Protein AF-A0A919MBE5-F1 (afdb_monomer_lite)

Sequence (271 aa):
MSAGTDVVVVFDSEHSDAQLQWLHDGDLRLECDPYAVNWRSGSDPDALLGPMRELGFNFSAADEPDDPAWVYDEDAVLRAFALAEQVTGVKFPEELVPVEAPEDEPEDVWDGVSLPDDRMRAAGTSGADLAGTDLPLLRALFQAGDAVCQEIARWAEEWAFDEAEVAGRPHAEEVLAALRSGDDVPDLLIFQVSRHLDPRPMMPTREADGRLDRGSRHSLFLEMLHNRGNTHPLAAACDALAAAAALDAGRVHRLHADLRRTFPQLDTTGH

pLDDT: mean 90.09, std 10.67, range [45.66, 98.31]

Organism: NCBI:txid52696

Secondary structure (DSSP, 8-state):
--TT-EEEEEEEETTEEEEEEEEETTEEEEEE-TT-TTSEESSSTTTTHHHHHHHT----S--STTSTT----TTHHHHHHHHHHHHH-PPPPGGGS-----------TTTT---S-HHHHTTHHHHHHHHHHHHHHHHHHHHH-HHHHHHHHHHHHHHHHHHTT-TTSTTHHHHHHHHHHTPPPPHHHHHHHHTTSPPPPSS--B-TTSPBPHHHHHHHHHHHHHT----SHHHHHHHHHHHHHHHTTT-HHHHHHHHHHH-GGG-GGG-

Foldseek 3Di:
DDAQDKDWDFDDDPVDQTWTWIDHPNFTQWIDRLQALLDIDGPNHCPCVVLCVVLPGDHDPDDDPPPPSRDGDPCSSVSSQVSVCVRHVDDDDPVPPPPPPPPPPPPQLCVVPDDPDVLCCLLPNLSSVCCVVPVLLLVLLVVVDQVVLLVLLLVLLVLLLVLLVLPPQPLSVVVNVCSNVVHQDDPVSLVVSLVRFDAADPDFDADPVRATDNNNSSVLSSVLSVPPDDPRSSNSSSSSLSSSCSRGPPVSVVSVVVSCVVVVSSPPVPD

InterPro domains:
  IPR045592 Protein of unknown function DUF6461 [PF20062] (1-97)

Radius of gyration: 24.51 Å; chains: 1; bounding box: 65×45×59 Å

Structure (mmCIF, N/CA/C/O backbone):
data_AF-A0A919MBE5-F1
#
_entry.id   AF-A0A919MBE5-F1
#
loop_
_atom_site.group_PDB
_atom_site.id
_atom_site.type_symbol
_atom_site.label_atom_id
_atom_site.label_alt_id
_atom_site.label_comp_id
_atom_site.label_asym_id
_atom_site.label_entity_id
_atom_site.label_seq_id
_atom_site.pdbx_PDB_ins_code
_atom_site.Cartn_x
_atom_site.Cartn_y
_atom_site.Cartn_z
_atom_site.occupancy
_atom_site.B_iso_or_equiv
_atom_site.auth_seq_id
_atom_site.auth_comp_id
_atom_site.auth_asym_id
_atom_site.auth_atom_id
_atom_site.pdbx_PDB_model_num
ATOM 1 N N . MET A 1 1 ? -18.297 -4.148 33.551 1.00 61.84 1 MET A N 1
ATOM 2 C CA . MET A 1 1 ? -18.260 -2.746 34.017 1.00 61.84 1 MET A CA 1
ATOM 3 C C . MET A 1 1 ? -19.152 -2.620 35.243 1.00 61.84 1 MET A C 1
ATOM 5 O O . MET A 1 1 ? -20.055 -3.438 35.393 1.00 61.84 1 MET A O 1
ATOM 9 N N . SER A 1 2 ? -18.853 -1.701 36.164 1.00 72.88 2 SER A N 1
ATOM 10 C CA . SER A 1 2 ? -19.782 -1.344 37.250 1.00 72.88 2 SER A CA 1
ATOM 11 C C . SER A 1 2 ? -21.019 -0.657 36.673 1.00 72.88 2 SER A C 1
ATOM 13 O O . SER A 1 2 ? -20.900 -0.027 35.633 1.00 72.88 2 SER A O 1
ATOM 15 N N . ALA A 1 3 ? -22.173 -0.764 37.335 1.00 83.69 3 ALA A N 1
ATOM 16 C CA . ALA A 1 3 ? -23.381 -0.053 36.913 1.00 83.69 3 ALA A CA 1
ATOM 17 C C . ALA A 1 3 ? -23.202 1.478 36.996 1.00 83.69 3 ALA A C 1
ATOM 19 O O . ALA A 1 3 ? -22.570 1.961 37.942 1.00 83.69 3 ALA A O 1
ATOM 20 N N . GLY A 1 4 ? -23.786 2.212 36.049 1.00 89.00 4 GLY A N 1
ATOM 21 C CA . GLY A 1 4 ? -23.647 3.660 35.881 1.00 89.00 4 GLY A CA 1
ATOM 22 C C . GLY A 1 4 ? -22.277 4.122 35.367 1.00 89.00 4 GLY A C 1
ATOM 23 O O . GLY A 1 4 ? -21.844 5.207 35.744 1.00 89.00 4 GLY A O 1
ATOM 24 N N . THR A 1 5 ? -21.565 3.303 34.588 1.00 94.44 5 THR A N 1
ATOM 25 C CA . THR A 1 5 ? -20.251 3.658 34.028 1.00 94.44 5 THR A CA 1
ATOM 26 C C . THR A 1 5 ? -20.365 4.016 32.553 1.00 94.44 5 THR A C 1
ATOM 28 O O . THR A 1 5 ? -20.678 3.153 31.730 1.00 94.44 5 THR A O 1
ATOM 31 N N . ASP A 1 6 ? -20.010 5.253 32.226 1.00 96.69 6 ASP A N 1
ATOM 32 C CA . ASP A 1 6 ? -19.839 5.722 30.855 1.00 96.69 6 ASP A CA 1
ATOM 33 C C . ASP A 1 6 ? -18.378 5.593 30.413 1.00 96.69 6 ASP A C 1
ATOM 35 O O . ASP A 1 6 ? -17.449 5.971 31.131 1.00 96.69 6 ASP A O 1
ATOM 39 N N . VAL A 1 7 ? -18.176 5.042 29.219 1.00 96.50 7 VAL A N 1
ATOM 40 C CA . VAL A 1 7 ? -16.881 4.979 28.536 1.00 96.50 7 VAL A CA 1
ATOM 41 C C . VAL A 1 7 ? -17.061 5.619 27.174 1.00 96.50 7 VAL A C 1
ATOM 43 O O . VAL A 1 7 ? -17.951 5.226 26.424 1.00 96.50 7 VAL A O 1
ATOM 46 N N . VAL A 1 8 ? -16.214 6.593 26.858 1.00 96.88 8 VAL A N 1
ATOM 47 C CA . VAL A 1 8 ? -16.151 7.188 25.525 1.00 96.88 8 VAL A CA 1
ATOM 48 C C . VAL A 1 8 ? -14.785 6.885 24.930 1.00 96.88 8 VAL A C 1
ATOM 50 O O . VAL A 1 8 ? -13.766 7.073 25.595 1.00 96.88 8 VAL A O 1
ATOM 53 N N . VAL A 1 9 ? -14.778 6.385 23.700 1.00 95.62 9 VAL A N 1
ATOM 54 C CA . VAL A 1 9 ? -13.577 6.177 22.893 1.00 95.62 9 VAL A CA 1
ATOM 55 C C . VAL A 1 9 ? -13.587 7.236 21.806 1.00 95.62 9 VAL A C 1
ATOM 57 O O . VAL A 1 9 ? -14.567 7.353 21.074 1.00 95.62 9 VAL A O 1
ATOM 60 N N . VAL A 1 10 ? -12.504 8.003 21.731 1.00 94.00 10 VAL A N 1
ATOM 61 C CA . VAL A 1 10 ? -12.196 8.881 20.603 1.00 94.00 10 VAL A CA 1
ATOM 62 C C . VAL A 1 10 ? -10.890 8.364 20.028 1.00 94.00 10 VAL A C 1
ATOM 64 O O . VAL A 1 10 ? -9.891 8.277 20.747 1.00 94.00 10 VAL A O 1
ATOM 67 N N . PHE A 1 11 ? -10.922 7.954 18.772 1.00 90.88 11 PHE A N 1
ATOM 68 C CA . PHE A 1 11 ? -9.777 7.421 18.057 1.00 90.88 11 PHE A CA 1
ATOM 69 C C . PHE A 1 11 ? -9.711 8.079 16.688 1.00 90.88 11 PHE A C 1
ATOM 71 O O . PHE A 1 11 ? -10.721 8.167 15.998 1.00 90.88 11 PHE A O 1
ATOM 78 N N . ASP A 1 12 ? -8.529 8.549 16.328 1.00 88.12 12 ASP A N 1
ATOM 79 C CA . ASP A 1 12 ? -8.249 9.163 15.041 1.00 88.12 12 ASP A CA 1
ATOM 80 C C . ASP A 1 12 ? -6.840 8.740 14.624 1.00 88.12 12 ASP A C 1
ATOM 82 O O . ASP A 1 12 ? -5.914 8.762 15.445 1.00 88.12 12 ASP A O 1
ATOM 86 N N . SER A 1 13 ? -6.699 8.250 13.397 1.00 81.38 13 SER A N 1
ATOM 87 C CA . SER A 1 13 ? -5.413 7.830 12.851 1.00 81.38 13 SER A CA 1
ATOM 88 C C . SER A 1 13 ? -5.430 7.911 11.333 1.00 81.38 13 SER A C 1
ATOM 90 O O . SER A 1 13 ? -6.439 7.627 10.701 1.00 81.38 13 SER A O 1
ATOM 92 N N . GLU A 1 14 ? -4.280 8.191 10.728 1.00 72.69 14 GLU A N 1
ATOM 93 C CA . GLU A 1 14 ? -4.147 8.254 9.267 1.00 72.69 14 GLU A CA 1
ATOM 94 C C . GLU A 1 14 ? -4.393 6.910 8.561 1.00 72.69 14 GLU A C 1
ATOM 96 O O . GLU A 1 14 ? -4.533 6.846 7.342 1.00 72.69 14 GLU A O 1
ATOM 101 N N . HIS A 1 15 ? -4.408 5.806 9.310 1.00 72.12 15 HIS A N 1
ATOM 102 C CA . HIS A 1 15 ? -4.481 4.449 8.768 1.00 72.12 15 HIS A CA 1
ATOM 103 C C . HIS A 1 15 ? -5.833 3.768 9.001 1.00 72.12 15 HIS A C 1
ATOM 105 O O . HIS A 1 15 ? -5.984 2.577 8.715 1.00 72.12 15 HIS A O 1
ATOM 111 N N . SER A 1 16 ? -6.811 4.488 9.546 1.00 75.62 16 SER A N 1
ATOM 112 C CA . SER A 1 16 ? -8.123 3.945 9.888 1.00 75.62 16 SER A CA 1
ATOM 113 C C . SER A 1 16 ? -9.164 5.047 9.964 1.00 75.62 16 SER A C 1
ATOM 115 O O . SER A 1 16 ? -8.848 6.133 10.434 1.00 75.62 16 SER A O 1
ATOM 117 N N . ASP A 1 17 ? -10.417 4.725 9.661 1.00 84.12 17 ASP A N 1
ATOM 118 C CA . ASP A 1 17 ? -11.522 5.653 9.897 1.00 84.12 17 ASP A CA 1
ATOM 119 C C . ASP A 1 17 ? -11.533 6.129 11.359 1.00 84.12 17 ASP A C 1
ATOM 121 O O . ASP A 1 17 ? -11.325 5.335 12.291 1.00 84.12 17 ASP A O 1
ATOM 125 N N . ALA A 1 18 ? -11.778 7.423 11.559 1.00 90.88 18 ALA A N 1
ATOM 126 C CA . ALA A 1 18 ? -11.923 7.983 12.889 1.00 90.88 18 ALA A CA 1
ATOM 127 C C . ALA A 1 18 ? -13.150 7.365 13.578 1.00 90.88 18 ALA A C 1
ATOM 129 O O . ALA A 1 18 ? -14.176 7.082 12.957 1.00 90.88 18 ALA A O 1
ATOM 130 N N . GLN A 1 19 ? -13.058 7.138 14.886 1.00 95.25 19 GLN A N 1
ATOM 131 C CA . GLN A 1 19 ? -14.116 6.501 15.662 1.00 95.25 19 GLN A CA 1
ATOM 132 C C . GLN A 1 19 ? -14.451 7.294 16.918 1.00 95.25 19 GLN A C 1
ATOM 134 O O . GLN A 1 19 ? -13.597 7.590 17.757 1.00 95.25 19 GLN A O 1
ATOM 139 N N . LEU A 1 20 ? -15.743 7.554 17.080 1.00 97.25 20 LEU A N 1
ATOM 140 C CA . LEU A 1 20 ? -16.370 8.029 18.299 1.00 97.25 20 LEU A CA 1
ATOM 141 C C . LEU A 1 20 ? -17.347 6.956 18.786 1.00 97.25 20 LEU A C 1
ATOM 143 O O . LEU A 1 20 ? -18.387 6.725 18.169 1.00 97.25 20 LEU A O 1
ATOM 147 N N . GLN A 1 21 ? -17.030 6.320 19.912 1.00 98.31 21 GLN A N 1
ATOM 148 C CA . GLN A 1 21 ? -17.889 5.316 20.541 1.00 98.31 21 GLN A CA 1
ATOM 149 C C . GLN A 1 21 ? -18.283 5.749 21.949 1.00 98.31 21 GLN A C 1
ATOM 151 O O . GLN A 1 21 ? -17.448 6.226 22.714 1.00 98.31 21 GLN A O 1
ATOM 156 N N . TRP A 1 22 ? -19.536 5.518 22.326 1.00 98.25 22 TRP A N 1
ATOM 157 C CA . TRP A 1 22 ? -20.027 5.675 23.691 1.00 98.25 22 TRP A CA 1
ATOM 158 C C . TRP A 1 22 ? -20.666 4.378 24.175 1.00 98.25 22 TRP A C 1
ATOM 160 O O . TRP A 1 22 ? -21.613 3.855 23.581 1.00 98.25 22 TRP A O 1
ATOM 170 N N . LEU A 1 23 ? -20.145 3.875 25.291 1.00 98.12 23 LEU A N 1
ATOM 171 C CA . LEU A 1 23 ? -20.646 2.709 25.989 1.00 98.12 23 LEU A CA 1
ATOM 172 C C . LEU A 1 23 ? -21.197 3.119 27.352 1.00 98.12 23 LEU A C 1
ATOM 174 O O . LEU A 1 23 ? -20.527 3.823 28.108 1.00 98.12 23 LEU A O 1
ATOM 178 N N . HIS A 1 24 ? -22.368 2.593 27.699 1.00 97.50 24 HIS A N 1
ATOM 179 C CA . HIS A 1 24 ? -22.960 2.733 29.026 1.00 97.50 24 HIS A CA 1
ATOM 180 C C . HIS A 1 24 ? -23.141 1.346 29.638 1.00 97.50 24 HIS A C 1
ATOM 182 O O . HIS A 1 24 ? -23.853 0.507 29.092 1.00 97.50 24 HIS A O 1
ATOM 188 N N . ASP A 1 25 ? -22.463 1.062 30.749 1.00 95.88 25 ASP A N 1
ATOM 189 C CA . ASP A 1 25 ? -22.482 -0.257 31.402 1.00 95.88 25 ASP A CA 1
ATOM 190 C C . ASP A 1 25 ? -22.072 -1.429 30.487 1.00 95.88 25 ASP A C 1
ATOM 192 O O . ASP A 1 25 ? -22.421 -2.587 30.723 1.00 95.88 25 ASP A O 1
ATOM 196 N N . GLY A 1 26 ? -21.257 -1.134 29.470 1.00 94.31 26 GLY A N 1
ATOM 197 C CA . GLY A 1 26 ? -20.772 -2.095 28.476 1.00 94.31 26 GLY A CA 1
ATOM 198 C C . GLY A 1 26 ? -21.711 -2.305 27.288 1.00 94.31 26 GLY A C 1
ATOM 199 O O . GLY A 1 26 ? -21.382 -3.091 26.405 1.00 94.31 26 GLY A O 1
ATOM 200 N N . ASP A 1 27 ? -22.849 -1.613 27.252 1.00 97.31 27 ASP A N 1
ATOM 201 C CA . ASP A 1 27 ? -23.735 -1.544 26.091 1.00 97.31 27 ASP A CA 1
ATOM 202 C C . ASP A 1 27 ? -23.263 -0.431 25.149 1.00 97.31 27 ASP A C 1
ATOM 204 O O . ASP A 1 27 ? -23.147 0.720 25.574 1.00 97.31 27 ASP A O 1
ATOM 208 N N . LEU A 1 28 ? -22.977 -0.770 23.890 1.00 97.88 28 LEU A N 1
ATOM 209 C CA . LEU A 1 28 ? -22.576 0.195 22.866 1.00 97.88 28 LEU A CA 1
ATOM 210 C C . LEU A 1 28 ? -23.798 1.015 22.439 1.00 97.88 28 LEU A C 1
ATOM 212 O O . LEU A 1 28 ? -24.628 0.560 21.649 1.00 97.88 28 LEU A O 1
ATOM 216 N N . ARG A 1 29 ? -23.908 2.226 22.984 1.00 98.00 29 ARG A N 1
ATOM 217 C CA . ARG A 1 29 ? -25.043 3.128 22.770 1.00 98.00 29 ARG A CA 1
ATOM 218 C C . ARG A 1 29 ? -24.935 3.861 21.449 1.00 98.00 29 ARG A C 1
ATOM 220 O O . ARG A 1 29 ? -25.923 3.932 20.723 1.00 98.00 29 ARG A O 1
ATOM 227 N N . LEU A 1 30 ? -23.738 4.355 21.148 1.00 98.25 30 LEU A N 1
ATOM 228 C CA . LEU A 1 30 ? -23.433 5.114 19.945 1.00 98.25 30 LEU A CA 1
ATOM 229 C C . LEU A 1 30 ? -22.052 4.729 19.414 1.00 98.25 30 LEU A C 1
ATOM 231 O O . LEU A 1 30 ? -21.103 4.614 20.184 1.00 98.25 30 LEU A O 1
ATOM 235 N N . GLU A 1 31 ? -21.957 4.588 18.101 1.00 97.94 31 GLU A N 1
ATOM 236 C CA . GLU A 1 31 ? -20.725 4.520 17.322 1.00 97.94 31 GLU A CA 1
ATOM 237 C C . GLU A 1 31 ? -20.925 5.302 16.022 1.00 97.94 31 GLU A C 1
ATOM 239 O O . GLU A 1 31 ? -21.933 5.102 15.332 1.00 97.94 31 GLU A O 1
ATOM 244 N N . CYS A 1 32 ? -19.987 6.186 15.695 1.00 96.75 32 CYS A N 1
ATOM 245 C CA . CYS A 1 32 ? -19.928 6.900 14.422 1.00 96.75 32 CYS A CA 1
ATOM 246 C C . CYS A 1 32 ? -18.510 7.398 14.129 1.00 96.75 32 CYS A C 1
ATOM 248 O O . CYS A 1 32 ? -17.670 7.460 15.026 1.00 96.75 32 CYS A O 1
ATOM 250 N N . ASP A 1 33 ? -18.284 7.826 12.892 1.00 94.69 33 ASP A N 1
ATOM 251 C CA . ASP A 1 33 ? -17.149 8.674 12.540 1.00 94.69 33 ASP A CA 1
ATOM 252 C C . ASP A 1 33 ? -17.466 10.129 12.963 1.00 94.69 33 ASP A C 1
ATOM 254 O O . ASP A 1 33 ? -18.553 10.627 12.638 1.00 94.69 33 ASP A O 1
ATOM 258 N N . PRO A 1 34 ? -16.593 10.825 13.721 1.00 95.00 34 PRO A N 1
ATOM 259 C CA . PRO A 1 34 ? -16.809 12.225 14.087 1.00 95.00 34 PRO A CA 1
ATOM 260 C C . PRO A 1 34 ? -16.945 13.174 12.881 1.00 95.00 34 PRO A C 1
ATOM 262 O O . PRO A 1 34 ? -17.646 14.180 13.005 1.00 95.00 34 PRO A O 1
ATOM 265 N N . TYR A 1 35 ? -16.355 12.855 11.727 1.00 92.06 35 TYR A N 1
ATOM 266 C CA . TYR A 1 35 ? -16.495 13.604 10.473 1.00 92.06 35 TYR A CA 1
ATOM 267 C C . TYR A 1 35 ? -17.812 13.297 9.739 1.00 92.06 35 TYR A C 1
ATOM 269 O O . TYR A 1 35 ? -18.219 14.058 8.861 1.00 92.06 35 TYR A O 1
ATOM 277 N N . ALA A 1 36 ? -18.512 12.220 10.117 1.00 92.12 36 ALA A N 1
ATOM 278 C CA . ALA A 1 36 ? -19.735 11.755 9.463 1.00 92.12 36 ALA A CA 1
ATOM 279 C C . ALA A 1 36 ? -20.804 11.277 10.470 1.00 92.12 36 ALA A C 1
ATOM 281 O O . ALA A 1 36 ? -21.362 10.182 10.361 1.00 92.12 36 ALA A O 1
ATOM 282 N N . VAL A 1 37 ? -21.160 12.115 11.454 1.00 94.56 37 VAL A N 1
ATOM 283 C CA . VAL A 1 37 ? -22.118 11.756 12.532 1.00 94.56 37 VAL A CA 1
ATOM 284 C C . VAL A 1 37 ? -23.556 11.480 12.055 1.00 94.56 37 VAL A C 1
ATOM 286 O O . VAL A 1 37 ? -24.421 11.010 12.811 1.00 94.56 37 VAL A O 1
ATOM 289 N N . ASN A 1 38 ? -23.861 11.774 10.791 1.00 92.06 38 ASN A N 1
ATOM 290 C CA . ASN A 1 38 ? -25.099 11.347 10.148 1.00 92.06 38 ASN A CA 1
ATOM 291 C C . ASN A 1 38 ? -25.167 9.813 9.998 1.00 92.06 38 ASN A C 1
ATOM 293 O O . ASN A 1 38 ? -26.274 9.268 10.063 1.00 92.06 38 ASN A O 1
ATOM 297 N N . TRP A 1 39 ? -24.019 9.134 9.897 1.00 91.81 39 TRP A N 1
ATOM 298 C CA . TRP A 1 39 ? -23.868 7.679 9.882 1.00 91.81 39 TRP A CA 1
ATOM 299 C C . TRP A 1 39 ? -23.489 7.172 11.274 1.00 91.81 39 TRP A C 1
ATOM 301 O O . TRP A 1 39 ? -22.327 7.124 11.665 1.00 91.81 39 TRP A O 1
ATOM 311 N N . ARG A 1 40 ? -24.504 6.792 12.048 1.00 95.94 40 ARG A N 1
ATOM 312 C CA . ARG A 1 40 ? -24.340 6.341 13.434 1.00 95.94 40 ARG A CA 1
ATOM 313 C C . ARG A 1 40 ? -25.116 5.065 13.706 1.00 95.94 40 ARG A C 1
ATOM 315 O O . ARG A 1 40 ? -26.191 4.844 13.145 1.00 95.94 40 ARG A O 1
ATOM 322 N N . SER A 1 41 ? -24.574 4.238 14.585 1.00 97.44 41 SER A N 1
ATOM 323 C CA . SER A 1 41 ? -25.153 2.958 14.990 1.00 97.44 41 SER A CA 1
ATOM 324 C C . SER A 1 41 ? -25.022 2.745 16.502 1.00 97.44 41 SER A C 1
ATOM 326 O O . SER A 1 41 ? -24.438 3.574 17.194 1.00 97.44 41 SER A O 1
ATOM 328 N N . GLY A 1 42 ? -25.630 1.682 17.030 1.00 97.69 42 GLY A N 1
ATOM 329 C CA . GLY A 1 42 ? -25.648 1.370 18.462 1.00 97.69 42 GLY A CA 1
ATOM 330 C C . GLY A 1 42 ? -27.051 1.048 18.975 1.00 97.69 42 GLY A C 1
ATOM 331 O O . GLY A 1 42 ? -28.020 1.023 18.211 1.00 97.69 42 GLY A O 1
ATOM 332 N N . SER A 1 43 ? -27.164 0.762 20.270 1.00 98.19 43 SER A N 1
ATOM 333 C CA . SER A 1 43 ? -28.448 0.458 20.916 1.00 98.19 43 SER A CA 1
ATOM 334 C C . SER A 1 43 ? -29.326 1.699 21.130 1.00 98.19 43 SER A C 1
ATOM 336 O O . SER A 1 43 ? -30.545 1.565 21.254 1.00 98.19 43 SER A O 1
ATOM 338 N N . ASP A 1 44 ? -28.725 2.894 21.148 1.00 97.94 44 ASP A N 1
ATOM 339 C CA . ASP A 1 44 ? -29.402 4.183 21.319 1.00 97.94 44 ASP A CA 1
ATOM 340 C C . ASP A 1 44 ? -28.629 5.315 20.604 1.00 97.94 44 ASP A C 1
ATOM 342 O O . ASP A 1 44 ? -28.119 6.245 21.239 1.00 97.94 44 ASP A O 1
ATOM 346 N N . PRO A 1 45 ? -28.496 5.239 19.266 1.00 97.38 45 PRO A N 1
ATOM 347 C CA . PRO A 1 45 ? -27.586 6.098 18.510 1.00 97.38 45 PRO A CA 1
ATOM 348 C C . PRO A 1 45 ? -28.025 7.567 18.483 1.00 97.38 45 PRO A C 1
ATOM 350 O O . PRO A 1 45 ? -27.254 8.439 18.104 1.00 97.38 45 PRO A O 1
ATOM 353 N N . ASP A 1 46 ? -29.261 7.876 18.875 1.00 98.19 46 ASP A N 1
ATOM 354 C CA . ASP A 1 46 ? -29.797 9.236 18.822 1.00 98.19 46 ASP A CA 1
ATOM 355 C C . ASP A 1 46 ? -29.704 9.983 20.163 1.00 98.19 46 ASP A C 1
ATOM 357 O O . ASP A 1 46 ? -29.973 11.188 20.221 1.00 98.19 46 ASP A O 1
ATOM 361 N N . ALA A 1 47 ? -29.292 9.304 21.238 1.00 97.38 47 ALA A N 1
ATOM 362 C CA . ALA A 1 47 ? -29.277 9.856 22.591 1.00 97.38 47 ALA A CA 1
ATOM 363 C C . ALA A 1 47 ? -28.351 11.075 22.767 1.00 97.38 47 ALA A C 1
ATOM 365 O O . ALA A 1 47 ? -28.630 11.931 23.609 1.00 97.38 47 ALA A O 1
ATOM 366 N N . LEU A 1 48 ? -27.295 11.205 21.954 1.00 97.50 48 LEU A N 1
ATOM 367 C CA . LEU A 1 48 ? -26.345 12.327 22.010 1.00 97.50 48 LEU A CA 1
ATOM 368 C C . LEU A 1 48 ? -26.553 13.387 20.914 1.00 97.50 48 LEU A C 1
ATOM 370 O O . LEU A 1 48 ? -25.763 14.323 20.813 1.00 97.50 48 LEU A O 1
ATOM 374 N N . LEU A 1 49 ? -27.638 13.319 20.131 1.00 97.12 49 LEU A N 1
ATOM 375 C CA . LEU A 1 49 ? -27.880 14.278 19.042 1.00 97.12 49 LEU A CA 1
ATOM 376 C C . LEU A 1 49 ? -28.029 15.731 19.504 1.00 97.12 49 LEU A C 1
ATOM 378 O O . LEU A 1 49 ? -27.685 16.645 18.759 1.00 97.12 49 LEU A O 1
ATOM 382 N N . GLY A 1 50 ? -28.598 15.958 20.690 1.00 97.62 50 GLY A N 1
ATOM 383 C CA . GLY A 1 50 ? -28.690 17.299 21.276 1.00 97.62 50 GLY A CA 1
ATOM 384 C C . GLY A 1 50 ? -27.296 17.884 21.527 1.00 97.62 50 GLY A C 1
ATOM 385 O O . GLY A 1 50 ? -26.930 18.843 20.848 1.00 97.62 50 GLY A O 1
ATOM 386 N N . PRO A 1 51 ? -26.497 17.255 22.408 1.00 97.81 51 PRO A N 1
ATOM 387 C CA . PRO A 1 51 ? -25.108 17.638 22.661 1.00 97.81 51 PRO A CA 1
ATOM 388 C C . PRO A 1 51 ? -24.246 17.789 21.398 1.00 97.81 51 PRO A C 1
ATOM 390 O O . PRO A 1 51 ? -23.550 18.788 21.245 1.00 97.81 51 PRO A O 1
ATOM 393 N N . MET A 1 52 ? -24.329 16.852 20.447 1.00 97.62 52 MET A N 1
ATOM 394 C CA . MET A 1 52 ? -23.569 16.932 19.192 1.00 97.62 52 MET A CA 1
ATOM 395 C C . MET A 1 52 ? -23.941 18.171 18.360 1.00 97.62 52 MET A C 1
ATOM 397 O O . MET A 1 52 ? -23.069 18.847 17.819 1.00 97.62 52 MET A O 1
ATOM 401 N N . ARG A 1 53 ? -25.230 18.525 18.281 1.00 97.19 53 ARG A N 1
ATOM 402 C CA . ARG A 1 53 ? -25.654 19.758 17.595 1.00 97.19 53 ARG A CA 1
ATOM 403 C C . ARG A 1 53 ? -25.191 21.013 18.320 1.00 97.19 53 ARG A C 1
ATOM 405 O O . ARG A 1 53 ? -24.827 21.981 17.665 1.00 97.19 53 ARG A O 1
ATOM 412 N N . GLU A 1 54 ? -25.211 21.002 19.648 1.00 97.69 54 GLU A N 1
ATOM 413 C CA . GLU A 1 54 ? -24.731 22.125 20.462 1.00 97.69 54 GLU A CA 1
ATOM 414 C C . GLU A 1 54 ? -23.225 22.350 20.295 1.00 97.69 54 GLU A C 1
ATOM 416 O O . GLU A 1 54 ? -22.782 23.495 20.242 1.00 97.69 54 GLU A O 1
ATOM 421 N N . LEU A 1 55 ? -22.457 21.268 20.152 1.00 96.62 55 LEU A N 1
ATOM 422 C CA . LEU A 1 55 ? -21.022 21.306 19.867 1.00 96.62 55 LEU A CA 1
ATOM 423 C C . LEU A 1 55 ? -20.703 21.628 18.401 1.00 96.62 55 LEU A C 1
ATOM 425 O O . LEU A 1 55 ? -19.551 21.900 18.087 1.00 96.62 55 LEU A O 1
ATOM 429 N N . GLY A 1 56 ? -21.709 21.638 17.522 1.00 96.25 56 GLY A N 1
ATOM 430 C CA . GLY A 1 56 ? -21.568 22.056 16.131 1.00 96.25 56 GLY A CA 1
ATOM 431 C C . GLY A 1 56 ? -21.123 20.961 15.166 1.00 96.25 56 GLY A C 1
ATOM 432 O O . GLY A 1 56 ? -20.657 21.299 14.089 1.00 96.25 56 GLY A O 1
ATOM 433 N N . PHE A 1 57 ? -21.258 19.675 15.504 1.00 95.56 57 PHE A N 1
ATOM 434 C CA . PHE A 1 57 ? -20.951 18.587 14.564 1.00 95.56 57 PHE A CA 1
ATOM 435 C C . PHE A 1 57 ? -21.689 18.746 13.225 1.00 95.56 57 PHE A C 1
ATOM 437 O O . PHE A 1 57 ? -22.866 19.130 13.197 1.00 95.56 57 PHE A O 1
ATOM 444 N N . ASN A 1 58 ? -21.015 18.408 12.123 1.00 92.50 58 ASN A N 1
ATOM 445 C CA . ASN A 1 58 ? -21.612 18.436 10.795 1.00 92.50 58 ASN A CA 1
ATOM 446 C C . ASN A 1 58 ? -22.537 17.223 10.560 1.00 92.50 58 ASN A C 1
ATOM 448 O O . ASN A 1 58 ? -22.118 16.075 10.631 1.00 92.50 58 ASN A O 1
ATOM 452 N N . PHE A 1 59 ? -23.811 17.477 10.246 1.00 91.94 59 PHE A N 1
ATOM 453 C CA . PHE A 1 59 ? -24.817 16.445 9.944 1.00 91.94 59 PHE A CA 1
ATOM 454 C C . PHE A 1 59 ? -25.166 16.367 8.446 1.00 91.94 59 PHE A C 1
ATOM 456 O O . PHE A 1 59 ? -26.225 15.830 8.096 1.00 91.94 59 PHE A O 1
ATOM 463 N N . SER A 1 60 ? -24.350 16.948 7.559 1.00 87.00 60 SER A N 1
ATOM 464 C CA . SER A 1 60 ? -24.555 16.827 6.113 1.00 87.00 60 SER A CA 1
ATOM 465 C C . SER A 1 60 ? -24.554 15.361 5.688 1.00 87.00 60 SER A C 1
ATOM 467 O O . SER A 1 60 ? -23.798 14.556 6.212 1.00 87.00 60 SER A O 1
ATOM 469 N N . ALA A 1 61 ? -25.412 15.013 4.727 1.00 76.62 61 ALA A N 1
ATOM 470 C CA . ALA A 1 61 ? -25.459 13.657 4.181 1.00 76.62 61 ALA A CA 1
ATOM 471 C C . ALA A 1 61 ? -24.339 13.369 3.169 1.00 76.62 61 ALA A C 1
ATOM 473 O O . ALA A 1 61 ? -24.182 12.220 2.780 1.00 76.62 61 ALA A O 1
ATOM 474 N N . ALA A 1 62 ? -23.621 14.408 2.736 1.00 78.75 62 ALA A N 1
ATOM 475 C CA . ALA A 1 62 ? -22.500 14.305 1.818 1.00 78.75 62 ALA A CA 1
ATOM 476 C C . ALA A 1 62 ? -21.294 13.707 2.549 1.00 78.75 62 ALA A C 1
ATOM 478 O O . ALA A 1 62 ? -20.836 14.270 3.543 1.00 78.75 62 ALA A O 1
ATOM 479 N N . ASP A 1 63 ? -20.822 12.570 2.058 1.00 69.00 63 ASP A N 1
ATOM 480 C CA . ASP A 1 63 ? -19.741 11.745 2.601 1.00 69.00 63 ASP A CA 1
ATOM 481 C C . ASP A 1 63 ? -18.504 11.710 1.689 1.00 69.00 63 ASP A C 1
ATOM 483 O O . ASP A 1 63 ? -17.414 11.383 2.151 1.00 69.00 63 ASP A O 1
ATOM 487 N N . GLU A 1 64 ? -18.639 12.122 0.427 1.00 74.56 64 GLU A N 1
ATOM 488 C CA . GLU A 1 64 ? -17.547 12.138 -0.548 1.00 74.56 64 GLU A CA 1
ATOM 489 C C . GLU A 1 64 ? -17.033 13.564 -0.826 1.00 74.56 64 GLU A C 1
ATOM 491 O O . GLU A 1 64 ? -17.847 14.458 -1.073 1.00 74.56 64 GLU A O 1
ATOM 496 N N . PRO A 1 65 ? -15.702 13.783 -0.897 1.00 73.69 65 PRO A N 1
ATOM 497 C CA . PRO A 1 65 ? -15.103 15.075 -1.259 1.00 73.69 65 PRO A CA 1
ATOM 498 C C . PRO A 1 65 ? -15.574 15.662 -2.598 1.00 73.69 65 PRO A C 1
ATOM 500 O O . PRO A 1 65 ? -15.471 16.869 -2.818 1.00 73.69 65 PRO A O 1
ATOM 503 N N . ASP A 1 66 ? -16.094 14.815 -3.489 1.00 75.88 66 ASP A N 1
ATOM 504 C CA . ASP A 1 66 ? -16.592 15.203 -4.809 1.00 75.88 66 ASP A CA 1
ATOM 505 C C . ASP A 1 66 ? -18.044 15.730 -4.781 1.00 75.88 66 ASP A C 1
ATOM 507 O O . ASP A 1 66 ? -18.509 16.317 -5.767 1.00 75.88 66 ASP A O 1
ATOM 511 N N . ASP A 1 67 ? -18.774 15.564 -3.669 1.00 79.44 67 ASP A N 1
ATOM 512 C CA . ASP A 1 67 ? -20.092 16.174 -3.491 1.00 79.44 67 ASP A CA 1
ATOM 513 C C . ASP A 1 67 ? -19.923 17.671 -3.155 1.00 79.44 67 ASP A C 1
ATOM 515 O O . ASP A 1 67 ? -19.291 18.023 -2.160 1.00 79.44 67 ASP A O 1
ATOM 519 N N . PRO A 1 68 ? -20.516 18.604 -3.924 1.00 81.44 68 PRO A N 1
ATOM 520 C CA . PRO A 1 68 ? -20.421 20.039 -3.645 1.00 81.44 68 PRO A CA 1
ATOM 521 C C . PRO A 1 68 ? -21.038 20.475 -2.302 1.00 81.44 68 PRO A C 1
ATOM 523 O O . PRO A 1 68 ? -20.861 21.629 -1.905 1.00 81.44 68 PRO A O 1
ATOM 526 N N . ALA A 1 69 ? -21.806 19.611 -1.635 1.00 79.62 69 ALA A N 1
ATOM 527 C CA . ALA A 1 69 ? -22.316 19.819 -0.284 1.00 79.62 69 ALA A CA 1
ATOM 528 C C . ALA A 1 69 ? -21.394 19.254 0.814 1.00 79.62 69 ALA A C 1
ATOM 530 O O . ALA A 1 69 ? -21.679 19.479 1.993 1.00 79.62 69 ALA A O 1
ATOM 531 N N . TRP A 1 70 ? -20.323 18.540 0.450 1.00 82.62 70 TRP A N 1
ATOM 532 C CA . TRP A 1 70 ? -19.321 18.044 1.385 1.00 82.62 70 TRP A CA 1
ATOM 533 C C . TRP A 1 70 ? -18.468 19.195 1.917 1.00 82.62 70 TRP A C 1
ATOM 535 O O . TRP A 1 70 ? -18.027 20.079 1.179 1.00 82.62 70 TRP A O 1
ATOM 545 N N . VAL A 1 71 ? -18.258 19.196 3.229 1.00 82.12 71 VAL A N 1
ATOM 546 C CA . VAL A 1 71 ? -17.428 20.176 3.927 1.00 82.12 71 VAL A CA 1
ATOM 547 C C . VAL A 1 71 ? -16.575 19.407 4.918 1.00 82.12 71 VAL A C 1
ATOM 549 O O . VAL A 1 71 ? -17.117 18.813 5.852 1.00 82.12 71 VAL A O 1
ATOM 552 N N . TYR A 1 72 ? -15.258 19.438 4.713 1.00 84.00 72 TYR A N 1
ATOM 553 C CA . TYR A 1 72 ? -14.311 18.904 5.682 1.00 84.00 72 TYR A CA 1
ATOM 554 C C . TYR A 1 72 ? -14.419 19.680 6.993 1.00 84.00 72 TYR A C 1
ATOM 556 O O . TYR A 1 72 ? -14.340 20.911 7.003 1.00 84.00 72 TYR A O 1
ATOM 564 N N . ASP A 1 73 ? -14.616 18.960 8.090 1.00 88.12 73 ASP A N 1
ATOM 565 C CA . ASP A 1 73 ? -14.777 19.534 9.419 1.00 88.12 73 ASP A CA 1
ATOM 566 C C . ASP A 1 73 ? -13.488 19.342 10.220 1.00 88.12 73 ASP A C 1
ATOM 568 O O . ASP A 1 73 ? -13.342 18.370 10.954 1.00 88.12 73 ASP A O 1
ATOM 572 N N . GLU A 1 74 ? -12.545 20.273 10.060 1.00 86.75 74 GLU A N 1
ATOM 573 C CA . GLU A 1 74 ? -11.219 20.239 10.703 1.00 86.75 74 GLU A CA 1
ATOM 574 C C . GLU A 1 74 ? -11.280 20.112 12.240 1.00 86.75 74 GLU A C 1
ATOM 576 O O . GLU A 1 74 ? -10.383 19.547 12.859 1.00 86.75 74 GLU A O 1
ATOM 581 N N . ASP A 1 75 ? -12.382 20.546 12.858 1.00 91.00 75 ASP A N 1
ATOM 582 C CA . ASP A 1 75 ? -12.588 20.509 14.308 1.00 91.00 75 ASP A CA 1
ATOM 583 C C . ASP A 1 75 ? -13.358 19.265 14.802 1.00 91.00 75 ASP A C 1
ATOM 585 O O . ASP A 1 75 ? -13.691 19.182 15.993 1.00 91.00 75 ASP A O 1
ATOM 589 N N . ALA A 1 76 ? -13.715 18.312 13.934 1.00 92.81 76 ALA A N 1
ATOM 590 C CA . ALA A 1 76 ? -14.606 17.203 14.296 1.00 92.81 76 ALA A CA 1
ATOM 591 C C . ALA A 1 76 ? -14.087 16.387 15.496 1.00 92.81 76 ALA A C 1
ATOM 593 O O . ALA A 1 76 ? -14.836 16.092 16.435 1.00 92.81 76 ALA A O 1
ATOM 594 N N . VAL A 1 77 ? -12.784 16.095 15.523 1.00 91.88 77 VAL A N 1
ATOM 595 C CA . VAL A 1 77 ? -12.125 15.362 16.618 1.00 91.88 77 VAL A CA 1
ATOM 596 C C . VAL A 1 77 ? -12.106 16.180 17.911 1.00 91.88 77 VAL A C 1
ATOM 598 O O . VAL A 1 77 ? -12.364 15.646 18.993 1.00 91.88 77 VAL A O 1
ATOM 601 N N . LEU A 1 78 ? -11.905 17.498 17.828 1.00 91.38 78 LEU A N 1
ATOM 602 C CA . LEU A 1 78 ? -11.986 18.382 18.995 1.00 91.38 78 LEU A CA 1
ATOM 603 C C . LEU A 1 78 ? -13.390 18.392 19.601 1.00 91.38 78 LEU A C 1
ATOM 605 O O . LEU A 1 78 ? -13.550 18.309 20.824 1.00 91.38 78 LEU A O 1
ATOM 609 N N . ARG A 1 79 ? -14.425 18.423 18.757 1.00 94.81 79 ARG A N 1
ATOM 610 C CA . ARG A 1 79 ? -15.819 18.313 19.204 1.00 94.81 79 ARG A CA 1
ATOM 611 C C . ARG A 1 79 ? -16.109 16.930 19.794 1.00 94.81 79 ARG A C 1
ATOM 613 O O . ARG A 1 79 ? -16.879 16.847 20.752 1.00 94.81 79 ARG A O 1
ATOM 620 N N . ALA A 1 80 ? -15.462 15.868 19.309 1.00 95.44 80 ALA A N 1
ATOM 621 C CA . ALA A 1 80 ? -15.551 14.525 19.891 1.00 95.44 80 ALA A CA 1
ATOM 622 C C . ALA A 1 80 ? -14.964 14.462 21.305 1.00 95.44 80 ALA A C 1
ATOM 624 O O . ALA A 1 80 ? -15.622 13.938 22.208 1.00 95.44 80 ALA A O 1
ATOM 625 N N . PHE A 1 81 ? -13.804 15.077 21.547 1.00 94.31 81 PHE A N 1
ATOM 626 C CA . PHE A 1 81 ? -13.265 15.211 22.904 1.00 94.31 81 PHE A CA 1
ATOM 627 C C . PHE A 1 81 ? -14.168 16.059 23.805 1.00 94.31 81 PHE A C 1
ATOM 629 O O . PHE A 1 81 ? -14.447 15.661 24.936 1.00 94.31 81 PHE A O 1
ATOM 636 N N . ALA A 1 82 ? -14.698 17.179 23.306 1.00 94.75 82 ALA A N 1
ATOM 637 C CA . ALA A 1 82 ? -15.639 18.002 24.065 1.00 94.75 82 ALA A CA 1
ATOM 638 C C . ALA A 1 82 ? -16.921 17.230 24.431 1.00 94.75 82 ALA A C 1
ATOM 640 O O . ALA A 1 82 ? -17.421 17.346 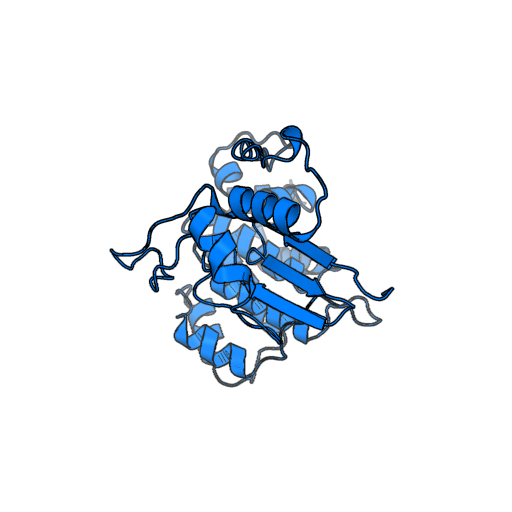25.553 1.00 94.75 82 ALA A O 1
ATOM 641 N N . LEU A 1 83 ? -17.434 16.399 23.520 1.00 96.81 83 LEU A N 1
ATOM 642 C CA . LEU A 1 83 ? -18.564 15.514 23.794 1.00 96.81 83 LEU A CA 1
ATOM 643 C C . LEU A 1 83 ? -18.197 14.456 24.839 1.00 96.81 83 LEU A C 1
ATOM 645 O O . LEU A 1 83 ? -18.975 14.216 25.764 1.00 96.81 83 LEU A O 1
ATOM 649 N N . ALA A 1 84 ? -17.007 13.863 24.734 1.00 96.38 84 ALA A N 1
ATOM 650 C CA . ALA A 1 84 ? -16.501 12.908 25.710 1.00 96.38 84 ALA A CA 1
ATOM 651 C C . ALA A 1 84 ? -16.427 13.525 27.117 1.00 96.38 84 ALA A C 1
ATOM 653 O O . ALA A 1 84 ? -16.823 12.871 28.086 1.00 96.38 84 ALA A O 1
ATOM 654 N N . GLU A 1 85 ? -16.017 14.794 27.247 1.00 95.75 85 GLU A N 1
ATOM 655 C CA . GLU A 1 85 ? -16.064 15.506 28.530 1.00 95.75 85 GLU A CA 1
ATOM 656 C C . GLU A 1 85 ? -17.488 15.658 29.065 1.00 95.75 85 GLU A C 1
ATOM 658 O O . GLU A 1 85 ? -17.722 15.469 30.260 1.00 95.75 85 GLU A O 1
ATOM 663 N N . GLN A 1 86 ? -18.443 16.023 28.202 1.00 96.25 86 GLN A N 1
ATOM 664 C CA . GLN A 1 86 ? -19.838 16.207 28.609 1.00 96.25 86 GLN A CA 1
ATOM 665 C C . GLN A 1 86 ? -20.471 14.896 29.081 1.00 96.25 86 GLN A C 1
ATOM 667 O O . GLN A 1 86 ? -21.206 14.896 30.068 1.00 96.25 86 GLN A O 1
ATOM 672 N N . VAL A 1 87 ? -20.170 13.790 28.399 1.00 96.69 87 VAL A N 1
ATOM 673 C CA . VAL A 1 87 ? -20.719 12.464 28.706 1.00 96.69 87 VAL A CA 1
ATOM 674 C C . VAL A 1 87 ? -20.079 11.871 29.961 1.00 96.69 87 VAL A C 1
ATOM 676 O O . VAL A 1 87 ? -20.783 11.355 30.824 1.00 96.69 87 VAL A O 1
ATOM 679 N N . THR A 1 88 ? -18.753 11.949 30.089 1.00 95.62 88 THR A N 1
ATOM 680 C CA . THR A 1 88 ? -18.020 11.268 31.174 1.00 95.62 88 THR A CA 1
ATOM 681 C C . THR A 1 88 ? -17.782 12.143 32.406 1.00 95.62 88 THR A C 1
ATOM 683 O O . THR A 1 88 ? -17.468 11.630 33.481 1.00 95.62 88 THR A O 1
ATOM 686 N N . GLY A 1 89 ? -17.879 13.468 32.271 1.00 95.81 89 GLY A N 1
ATOM 687 C CA . GLY A 1 89 ? -17.478 14.432 33.298 1.00 95.81 89 GLY A CA 1
ATOM 688 C C . GLY A 1 89 ? -15.960 14.550 33.498 1.00 95.81 89 GLY A C 1
ATOM 689 O O . GLY A 1 89 ? -15.522 15.307 34.369 1.00 95.81 89 GLY A O 1
ATOM 690 N N . VAL A 1 90 ? -15.151 13.822 32.723 1.00 94.38 90 VAL A N 1
ATOM 691 C CA . VAL A 1 90 ? -13.686 13.892 32.757 1.00 94.38 90 VAL A CA 1
ATOM 692 C C . VAL A 1 90 ? -13.226 15.071 31.910 1.00 94.38 90 VAL A C 1
ATOM 694 O O . VAL A 1 90 ? -13.702 15.254 30.799 1.00 94.38 90 VAL A O 1
ATOM 697 N N . LYS A 1 91 ? -12.304 15.881 32.433 1.00 92.50 91 LYS A N 1
ATOM 698 C CA . LYS A 1 91 ? -11.683 16.977 31.683 1.00 92.50 91 LYS A CA 1
ATOM 699 C C . LYS A 1 91 ? -10.432 16.494 30.963 1.00 92.50 91 LYS A C 1
ATOM 701 O O . LYS A 1 91 ? -9.563 15.900 31.606 1.00 92.50 91 LYS A O 1
ATOM 706 N N . PHE A 1 92 ? -10.331 16.782 29.673 1.00 84.44 92 PHE A N 1
ATOM 707 C CA . PHE A 1 92 ? -9.128 16.575 28.882 1.00 84.44 92 PHE A CA 1
ATOM 708 C C . PHE A 1 92 ? -8.303 17.870 28.893 1.00 84.44 92 PHE A C 1
ATOM 710 O O . PHE A 1 92 ? -8.856 18.961 28.749 1.00 84.44 92 PHE A O 1
ATOM 717 N N . PRO A 1 93 ? -6.985 17.802 29.130 1.00 78.62 93 PRO A N 1
ATOM 718 C CA . PRO A 1 93 ? -6.133 18.977 28.996 1.00 78.62 93 PRO A CA 1
ATOM 719 C C . PRO A 1 93 ? -6.145 19.500 27.553 1.00 78.62 93 PRO A C 1
ATOM 721 O O . PRO A 1 93 ? -6.132 18.712 26.612 1.00 78.62 93 PRO A O 1
ATOM 724 N N . GLU A 1 94 ? -6.093 20.827 27.387 1.00 70.69 94 GLU A N 1
ATOM 725 C CA . GLU A 1 94 ? -5.961 21.495 26.074 1.00 70.69 94 GLU A CA 1
ATOM 726 C C . GLU A 1 94 ? -4.717 21.024 25.295 1.00 70.69 94 GLU A C 1
ATOM 728 O O . GLU A 1 94 ? -4.654 21.145 24.082 1.00 70.69 94 GLU A O 1
ATOM 733 N N . GLU A 1 95 ? -3.738 20.431 25.979 1.00 67.31 95 GLU A N 1
ATOM 734 C CA . GLU A 1 95 ? -2.529 19.839 25.394 1.00 67.31 95 GLU A CA 1
ATOM 735 C C . GLU A 1 95 ? -2.785 18.514 24.640 1.00 67.31 95 GLU A C 1
ATOM 737 O O . GLU A 1 95 ? -1.882 18.027 23.968 1.00 67.31 95 GLU A O 1
ATOM 742 N N . LEU A 1 96 ? -3.985 17.920 24.748 1.00 66.81 96 LEU A N 1
ATOM 743 C CA . LEU A 1 96 ? -4.421 16.759 23.948 1.00 66.81 96 LEU A CA 1
ATOM 744 C C . LEU A 1 96 ? -5.114 17.156 22.638 1.00 66.81 96 LEU A C 1
ATOM 746 O O . LEU A 1 96 ? -5.554 16.275 21.901 1.00 66.81 96 LEU A O 1
ATOM 750 N N . VAL A 1 97 ? -5.225 18.458 22.349 1.00 59.59 97 VAL A N 1
ATOM 751 C CA . VAL A 1 97 ? -5.564 18.935 21.005 1.00 59.59 97 VAL A CA 1
ATOM 752 C C . VAL A 1 97 ? -4.543 18.313 20.052 1.00 59.59 97 VAL A C 1
ATOM 754 O O . VAL A 1 97 ? -3.348 18.484 20.311 1.00 59.59 97 VAL A O 1
ATOM 757 N N . PRO A 1 98 ? -4.971 17.579 19.005 1.00 57.81 98 PRO A N 1
ATOM 758 C CA . PRO A 1 98 ? -4.055 17.126 17.977 1.00 57.81 98 PRO A CA 1
ATOM 759 C C . PRO A 1 98 ? -3.337 18.369 17.467 1.00 57.81 98 PRO A C 1
ATOM 761 O O . PRO A 1 98 ? -3.926 19.238 16.828 1.00 57.81 98 PRO A O 1
ATOM 764 N N . VAL A 1 99 ? -2.069 18.510 17.842 1.00 55.25 99 VAL A N 1
ATOM 765 C CA . VAL A 1 99 ? -1.165 19.334 17.061 1.00 55.25 99 VAL A CA 1
ATOM 766 C C . VAL A 1 99 ? -1.155 18.592 15.742 1.00 55.25 99 VAL A C 1
ATOM 768 O O . VAL A 1 99 ? -0.844 17.398 15.770 1.00 55.25 99 VAL A O 1
ATOM 771 N N . GLU A 1 100 ? -1.578 19.235 14.647 1.00 52.31 100 GLU A N 1
ATOM 772 C CA . GLU A 1 100 ? -1.270 18.729 13.308 1.00 52.31 100 GLU A CA 1
ATOM 773 C C . GLU A 1 100 ? 0.163 18.221 13.408 1.00 52.31 100 GLU A C 1
ATOM 775 O O . GLU A 1 100 ? 1.060 19.001 13.763 1.00 52.31 100 GLU A O 1
ATOM 780 N N . ALA A 1 101 ? 0.352 16.899 13.289 1.00 53.25 101 ALA A N 1
ATOM 781 C CA . ALA A 1 101 ? 1.697 16.364 13.244 1.00 53.25 101 ALA A CA 1
ATOM 782 C C . ALA A 1 101 ? 2.372 17.215 12.169 1.00 53.25 101 ALA A C 1
ATOM 784 O O . ALA A 1 101 ? 1.759 17.380 11.109 1.00 53.25 101 ALA A O 1
ATOM 785 N N . PRO A 1 102 ? 3.481 17.913 12.491 1.00 49.72 102 PRO A N 1
ATOM 786 C CA . PRO A 1 102 ? 4.101 18.812 11.529 1.00 49.72 102 PRO A CA 1
ATOM 787 C C . PRO A 1 102 ? 4.216 18.006 10.251 1.00 49.72 102 PRO A C 1
ATOM 789 O O . PRO A 1 102 ? 4.830 16.949 10.357 1.00 49.72 102 PRO A O 1
ATOM 792 N N . GLU A 1 103 ? 3.531 18.440 9.172 1.00 53.16 103 GLU A N 1
ATOM 793 C CA . GLU A 1 103 ? 3.424 17.708 7.899 1.00 53.16 103 GLU A CA 1
ATOM 794 C C . GLU A 1 103 ? 4.736 16.974 7.720 1.00 53.16 103 GLU A C 1
ATOM 796 O O . GLU A 1 103 ? 5.734 17.689 7.588 1.00 53.16 103 GLU A O 1
ATOM 801 N N . ASP A 1 104 ? 4.747 15.640 7.911 1.00 52.25 104 ASP A N 1
ATOM 802 C CA . ASP A 1 104 ? 5.980 14.892 8.175 1.00 52.25 104 ASP A CA 1
ATOM 803 C C . ASP A 1 104 ? 7.039 15.443 7.235 1.00 52.25 104 ASP A C 1
ATOM 805 O O . ASP A 1 104 ? 6.886 15.299 6.017 1.00 52.25 104 ASP A O 1
ATOM 809 N N . GLU A 1 105 ? 8.025 16.199 7.761 1.00 51.06 105 GLU A N 1
ATOM 810 C CA . GLU A 1 105 ? 9.103 16.697 6.909 1.00 51.06 105 GLU A CA 1
ATOM 811 C C . GLU A 1 105 ? 9.611 15.427 6.258 1.00 51.06 105 GLU A C 1
ATOM 813 O O . GLU A 1 105 ? 10.049 14.562 7.022 1.00 51.06 105 GLU A O 1
ATOM 818 N N . PRO A 1 106 ? 9.432 15.258 4.929 1.00 56.69 106 PRO A N 1
ATOM 819 C CA . PRO A 1 106 ? 9.347 13.942 4.324 1.00 56.69 106 PRO A CA 1
ATOM 820 C C . PRO A 1 106 ? 10.562 13.194 4.805 1.00 56.69 106 PRO A C 1
ATOM 822 O O . PRO A 1 106 ? 11.671 13.652 4.501 1.00 56.69 106 PRO A O 1
ATOM 825 N N . GLU A 1 107 ? 10.342 12.173 5.654 1.00 64.56 107 GLU A N 1
ATOM 826 C CA . GLU A 1 107 ? 11.445 11.482 6.315 1.00 64.56 107 GLU A CA 1
ATOM 827 C C . GLU A 1 107 ? 12.456 11.211 5.214 1.00 64.56 107 GLU A C 1
ATOM 829 O O . GLU A 1 107 ? 12.070 10.718 4.148 1.00 64.56 107 GLU A O 1
ATOM 834 N N . ASP A 1 108 ? 13.706 11.656 5.389 1.00 77.81 108 ASP A N 1
ATOM 835 C CA . ASP A 1 108 ? 14.717 11.419 4.368 1.00 77.81 108 ASP A CA 1
ATOM 836 C C . ASP A 1 108 ? 14.854 9.903 4.268 1.00 77.81 108 ASP A C 1
ATOM 838 O O . ASP A 1 108 ? 15.552 9.274 5.059 1.00 77.81 108 ASP A O 1
ATOM 842 N N . VAL A 1 109 ? 14.129 9.299 3.322 1.00 82.75 109 VAL A N 1
ATOM 843 C CA . VAL A 1 109 ? 14.045 7.843 3.160 1.00 82.75 109 VAL A CA 1
ATOM 844 C C . VAL A 1 109 ? 15.427 7.258 2.878 1.00 82.75 109 VAL A C 1
ATOM 846 O O . VAL A 1 109 ? 15.639 6.058 3.008 1.00 82.75 109 VAL A O 1
ATOM 849 N N . TRP A 1 110 ? 16.387 8.114 2.520 1.00 84.50 110 TRP A N 1
ATOM 850 C CA . TRP A 1 110 ? 17.785 7.795 2.309 1.00 84.50 110 TRP A CA 1
ATOM 851 C C . TRP A 1 110 ? 18.674 8.094 3.524 1.00 84.50 110 TRP A C 1
ATOM 853 O O . TRP A 1 110 ? 19.891 8.178 3.339 1.00 84.50 110 TRP A O 1
ATOM 863 N N . ASP A 1 111 ? 18.135 8.253 4.740 1.00 81.00 111 ASP A N 1
ATOM 864 C CA . ASP A 1 111 ? 18.934 8.588 5.925 1.00 81.00 111 ASP A CA 1
ATOM 865 C C . ASP A 1 111 ? 20.122 7.619 6.091 1.00 81.00 111 ASP A C 1
ATOM 867 O O . ASP A 1 111 ? 20.018 6.392 6.001 1.00 81.00 111 ASP A O 1
ATOM 871 N N . GLY A 1 112 ? 21.316 8.190 6.246 1.00 76.75 112 GLY A N 1
ATOM 872 C CA . GLY A 1 112 ? 22.583 7.456 6.276 1.00 76.75 112 GLY A CA 1
ATOM 873 C C . GLY A 1 112 ? 23.121 6.955 4.921 1.00 76.75 112 GLY A C 1
ATOM 874 O O . GLY A 1 112 ? 24.264 6.485 4.869 1.00 76.75 112 GLY A O 1
ATOM 875 N N . VAL A 1 113 ? 22.385 7.093 3.812 1.00 77.69 113 VAL A N 1
ATOM 876 C CA . VAL A 1 113 ? 22.792 6.681 2.456 1.00 77.69 113 VAL A CA 1
ATOM 877 C C . VAL A 1 113 ? 23.040 7.903 1.569 1.00 77.69 113 VAL A C 1
ATOM 879 O O . VAL A 1 113 ? 22.154 8.466 0.933 1.00 77.69 113 VAL A O 1
ATOM 882 N N . SER A 1 114 ? 24.309 8.295 1.441 1.00 78.69 114 SER A N 1
ATOM 883 C CA . SER A 1 114 ? 24.688 9.363 0.511 1.00 78.69 114 SER A CA 1
ATOM 884 C C . SER A 1 114 ? 24.593 8.884 -0.942 1.00 78.69 114 SER A C 1
ATOM 886 O O . SER A 1 114 ? 25.474 8.175 -1.444 1.00 78.69 114 SER A O 1
ATOM 888 N N . LEU A 1 115 ? 23.523 9.289 -1.629 1.00 80.50 115 LEU A N 1
ATOM 889 C CA . LEU A 1 115 ? 23.376 9.106 -3.069 1.00 80.50 115 LEU A CA 1
ATOM 890 C C . LEU A 1 115 ? 23.817 10.361 -3.838 1.00 80.50 115 LEU A C 1
ATOM 892 O O . LEU A 1 115 ? 23.346 11.463 -3.551 1.00 80.50 115 LEU A O 1
ATOM 896 N N . PRO A 1 116 ? 24.695 10.230 -4.845 1.00 77.56 116 PRO A N 1
ATOM 897 C CA . PRO A 1 116 ? 25.142 11.372 -5.635 1.00 77.56 116 PRO A CA 1
ATOM 898 C C . PRO A 1 116 ? 24.135 11.813 -6.711 1.00 77.56 116 PRO A C 1
ATOM 900 O O . PRO A 1 116 ? 24.357 12.855 -7.318 1.00 77.56 116 PRO A O 1
ATOM 903 N N . ASP A 1 117 ? 23.073 11.041 -6.973 1.00 84.75 117 ASP A N 1
ATOM 904 C CA . ASP A 1 117 ? 22.256 11.170 -8.186 1.00 84.75 117 ASP A CA 1
ATOM 905 C C . ASP A 1 117 ? 20.749 11.293 -7.892 1.00 84.75 117 ASP A C 1
ATOM 907 O O . ASP A 1 117 ? 20.162 10.448 -7.209 1.00 84.75 117 ASP A O 1
ATOM 911 N N . ASP A 1 118 ? 20.112 12.330 -8.441 1.00 86.31 118 ASP A N 1
ATOM 912 C CA . ASP A 1 118 ? 18.684 12.621 -8.249 1.00 86.31 118 ASP A CA 1
ATOM 913 C C . ASP A 1 118 ? 17.770 11.551 -8.854 1.00 86.31 118 ASP A C 1
ATOM 915 O O . ASP A 1 118 ? 16.688 11.291 -8.331 1.00 86.31 118 ASP A O 1
ATOM 919 N N . ARG A 1 119 ? 18.211 10.863 -9.912 1.00 83.75 119 ARG A N 1
ATOM 920 C CA . ARG A 1 119 ? 17.451 9.760 -10.505 1.00 83.75 119 ARG A CA 1
ATOM 921 C C . ARG A 1 119 ? 17.459 8.524 -9.605 1.00 83.75 119 ARG A C 1
ATOM 923 O O . ARG A 1 119 ? 16.487 7.777 -9.633 1.00 83.75 119 ARG A O 1
ATOM 930 N N . MET A 1 120 ? 18.492 8.318 -8.782 1.00 87.88 120 MET A N 1
ATOM 931 C CA . MET A 1 120 ? 18.431 7.299 -7.725 1.00 87.88 120 MET A CA 1
ATOM 932 C C . MET A 1 120 ? 17.473 7.720 -6.608 1.00 87.88 120 MET A C 1
ATOM 934 O O . MET A 1 120 ? 16.686 6.892 -6.166 1.00 87.88 120 MET A O 1
ATOM 938 N N . ARG A 1 121 ? 17.470 9.001 -6.206 1.00 86.62 121 ARG A N 1
ATOM 939 C CA . ARG A 1 121 ? 16.506 9.507 -5.210 1.00 86.62 121 ARG A CA 1
ATOM 940 C C . ARG A 1 121 ? 15.057 9.362 -5.667 1.00 86.62 121 ARG A C 1
ATOM 942 O O . ARG A 1 121 ? 14.198 9.042 -4.854 1.00 86.62 121 ARG A O 1
ATOM 949 N N . ALA A 1 122 ? 14.802 9.524 -6.966 1.00 87.50 122 ALA A N 1
ATOM 950 C CA . ALA A 1 122 ? 13.486 9.324 -7.570 1.00 87.50 122 ALA A CA 1
ATOM 951 C C . ALA A 1 122 ? 12.955 7.881 -7.450 1.00 87.50 122 ALA A C 1
ATOM 953 O O . ALA A 1 122 ? 11.779 7.657 -7.715 1.00 87.50 122 ALA A O 1
ATOM 954 N N . ALA A 1 123 ? 13.787 6.907 -7.051 1.00 91.50 123 ALA A N 1
ATOM 955 C CA . ALA A 1 123 ? 13.331 5.559 -6.707 1.00 91.50 123 ALA A CA 1
ATOM 956 C C . ALA A 1 123 ? 12.591 5.486 -5.355 1.00 91.50 123 ALA A C 1
ATOM 958 O O . ALA A 1 123 ? 12.028 4.440 -5.042 1.00 91.50 123 ALA A O 1
ATOM 959 N N . GLY A 1 124 ? 12.584 6.574 -4.572 1.00 91.50 124 GLY A N 1
ATOM 960 C CA . GLY A 1 124 ? 11.801 6.702 -3.343 1.00 91.50 124 GLY A CA 1
ATOM 961 C C . GLY A 1 124 ? 12.131 5.643 -2.289 1.00 91.50 124 GLY A C 1
ATOM 962 O O . GLY A 1 124 ? 13.249 5.125 -2.236 1.00 91.50 124 GLY A O 1
ATOM 963 N N . THR A 1 125 ? 11.136 5.319 -1.465 1.00 91.94 125 THR A N 1
ATOM 964 C CA . THR A 1 125 ? 11.239 4.352 -0.362 1.00 91.94 125 THR A CA 1
ATOM 965 C C . THR A 1 125 ? 11.681 2.970 -0.840 1.00 91.94 125 THR A C 1
ATOM 967 O O . THR A 1 125 ? 12.628 2.411 -0.298 1.00 91.94 125 THR A O 1
ATOM 970 N N . SER A 1 126 ? 11.098 2.451 -1.925 1.00 93.56 126 SER A N 1
ATOM 971 C CA . SER A 1 126 ? 11.472 1.139 -2.476 1.00 93.56 126 SER A CA 1
ATOM 972 C C . SER A 1 126 ? 12.934 1.088 -2.928 1.00 93.56 126 SER A C 1
ATOM 974 O O . SER A 1 126 ? 13.614 0.071 -2.776 1.00 93.56 126 SER A O 1
ATOM 976 N N . GLY A 1 127 ? 13.447 2.193 -3.478 1.00 94.56 127 GLY A N 1
ATOM 977 C CA . GLY A 1 127 ? 14.865 2.333 -3.795 1.00 94.56 127 GLY A CA 1
ATOM 978 C C . GLY A 1 127 ? 15.747 2.302 -2.546 1.00 94.56 127 GLY A C 1
ATOM 979 O O . GLY A 1 127 ? 16.793 1.647 -2.557 1.00 94.56 127 GLY A O 1
ATOM 980 N N . ALA A 1 128 ? 15.332 2.980 -1.476 1.00 92.94 128 ALA A N 1
ATOM 981 C CA . ALA A 1 128 ? 16.049 2.996 -0.206 1.00 92.94 128 ALA A CA 1
ATOM 982 C C . ALA A 1 128 ? 16.076 1.616 0.465 1.00 92.94 128 ALA A C 1
ATOM 984 O O . ALA A 1 128 ? 17.148 1.147 0.859 1.00 92.94 128 ALA A O 1
ATOM 985 N N . ASP A 1 129 ? 14.947 0.909 0.481 1.00 91.75 129 ASP A N 1
ATOM 986 C CA . ASP A 1 129 ? 14.848 -0.466 0.982 1.00 91.75 129 ASP A CA 1
ATOM 987 C C . ASP A 1 129 ? 15.763 -1.419 0.198 1.00 91.75 129 ASP A C 1
ATOM 989 O O . ASP A 1 129 ? 16.498 -2.241 0.769 1.00 91.75 129 ASP A O 1
ATOM 993 N N . LEU A 1 130 ? 15.791 -1.273 -1.131 1.00 94.00 130 LEU A N 1
ATOM 994 C CA . LEU A 1 130 ? 16.705 -2.033 -1.976 1.00 94.00 130 LEU A CA 1
ATOM 995 C C . LEU A 1 130 ? 18.169 -1.679 -1.687 1.00 94.00 130 LEU A C 1
ATOM 997 O O . LEU A 1 130 ? 19.012 -2.572 -1.651 1.00 94.00 130 LEU A O 1
ATOM 1001 N N . ALA A 1 131 ? 18.501 -0.410 -1.439 1.00 93.06 131 ALA A N 1
ATOM 1002 C CA . ALA A 1 131 ? 19.856 -0.017 -1.051 1.00 93.06 131 ALA A CA 1
ATOM 1003 C C . ALA A 1 131 ? 20.278 -0.618 0.296 1.00 93.06 131 ALA A C 1
ATOM 1005 O O . ALA A 1 131 ? 21.422 -1.068 0.428 1.00 93.06 131 ALA A O 1
ATOM 1006 N N . GLY A 1 132 ? 19.365 -0.658 1.269 1.00 90.94 132 GLY A N 1
ATOM 1007 C CA . GLY A 1 132 ? 19.601 -1.247 2.586 1.00 90.94 132 GLY A CA 1
ATOM 1008 C C . GLY A 1 132 ? 19.898 -2.747 2.527 1.00 90.94 132 GLY A C 1
ATOM 1009 O O . GLY A 1 132 ? 20.678 -3.259 3.331 1.00 90.94 132 GLY A O 1
ATOM 1010 N N . THR A 1 133 ? 19.333 -3.451 1.543 1.00 92.50 133 THR A N 1
ATOM 1011 C CA . THR A 1 133 ? 19.512 -4.902 1.371 1.00 92.50 133 THR A CA 1
ATOM 1012 C C . THR A 1 133 ? 20.597 -5.277 0.355 1.00 92.50 133 THR A C 1
ATOM 1014 O O . THR A 1 133 ? 21.301 -6.271 0.553 1.00 92.50 133 THR A O 1
ATOM 1017 N N . ASP A 1 134 ? 20.752 -4.511 -0.729 1.00 94.31 134 ASP A N 1
ATOM 1018 C CA . ASP A 1 134 ? 21.652 -4.792 -1.854 1.00 94.31 134 ASP A CA 1
ATOM 1019 C C . ASP A 1 134 ? 21.984 -3.517 -2.668 1.00 94.31 134 ASP A C 1
ATOM 1021 O O . ASP A 1 134 ? 21.625 -3.367 -3.839 1.00 94.31 134 ASP A O 1
ATOM 1025 N N . LEU A 1 135 ? 22.727 -2.581 -2.065 1.00 92.75 135 LEU A N 1
ATOM 1026 C CA . LEU A 1 135 ? 23.205 -1.367 -2.747 1.00 92.75 135 LEU A CA 1
ATOM 1027 C C . LEU A 1 135 ? 23.906 -1.620 -4.105 1.00 92.75 135 LEU A C 1
ATOM 1029 O O . LEU A 1 135 ? 23.690 -0.830 -5.033 1.00 92.75 135 LEU A O 1
ATOM 1033 N N . PRO A 1 136 ? 24.742 -2.667 -4.284 1.00 94.50 136 PRO A N 1
ATOM 1034 C CA . PRO A 1 136 ? 25.297 -2.991 -5.598 1.00 94.50 136 PRO A CA 1
ATOM 1035 C C . PRO A 1 136 ? 24.224 -3.256 -6.660 1.00 94.50 136 PRO A C 1
ATOM 1037 O O . PRO A 1 136 ? 24.380 -2.790 -7.789 1.00 94.50 136 PRO A O 1
ATOM 1040 N N . LEU A 1 137 ? 23.129 -3.941 -6.307 1.00 95.88 137 LEU A N 1
ATOM 1041 C CA . LEU A 1 137 ? 22.007 -4.164 -7.217 1.00 95.88 137 LEU A CA 1
ATOM 1042 C C . LEU A 1 137 ? 21.330 -2.850 -7.617 1.00 95.88 137 LEU A C 1
ATOM 1044 O O . LEU A 1 137 ? 21.174 -2.610 -8.811 1.00 95.88 137 LEU A O 1
ATOM 1048 N N . LEU A 1 138 ? 21.008 -1.964 -6.665 1.00 95.50 138 LEU A N 1
ATOM 1049 C CA . LEU A 1 138 ? 20.413 -0.658 -6.988 1.00 95.50 138 LEU A CA 1
ATOM 1050 C C . LEU A 1 138 ? 21.295 0.142 -7.964 1.00 95.50 138 LEU A C 1
ATOM 1052 O O . LEU A 1 138 ? 20.809 0.717 -8.940 1.00 95.50 138 LEU A O 1
ATOM 1056 N N . ARG A 1 139 ? 22.615 0.149 -7.739 1.00 94.06 139 ARG A N 1
ATOM 1057 C CA . ARG A 1 139 ? 23.570 0.813 -8.643 1.00 94.06 139 ARG A CA 1
ATOM 1058 C C . ARG A 1 139 ? 23.582 0.181 -10.032 1.00 94.06 139 ARG A C 1
ATOM 1060 O O . ARG A 1 139 ? 23.660 0.912 -11.019 1.00 94.06 139 ARG A O 1
ATOM 1067 N N . ALA A 1 140 ? 23.496 -1.144 -10.114 1.00 95.62 140 ALA A N 1
ATOM 1068 C CA . ALA A 1 140 ? 23.429 -1.855 -11.384 1.00 95.62 140 ALA A CA 1
ATOM 1069 C C . ALA A 1 140 ? 22.136 -1.533 -12.150 1.00 95.62 140 ALA A C 1
ATOM 1071 O O . ALA A 1 140 ? 22.199 -1.255 -13.346 1.00 95.62 140 ALA A O 1
ATOM 1072 N N . LEU A 1 141 ? 20.987 -1.480 -11.464 1.00 95.88 141 LEU A N 1
ATOM 1073 C CA . LEU A 1 141 ? 19.708 -1.063 -12.055 1.00 95.88 141 LEU A CA 1
ATOM 1074 C C . LEU A 1 141 ? 19.800 0.349 -12.634 1.00 95.88 141 LEU A C 1
ATOM 1076 O O . LEU A 1 141 ? 19.463 0.578 -13.795 1.00 95.88 141 LEU A O 1
ATOM 1080 N N . PHE A 1 142 ? 20.343 1.286 -11.855 1.00 94.81 142 PHE A N 1
ATOM 1081 C CA . PHE A 1 142 ? 20.552 2.657 -12.306 1.00 94.81 142 PHE A CA 1
ATOM 1082 C C . PHE A 1 142 ? 21.397 2.728 -13.594 1.00 94.81 142 PHE A C 1
ATOM 1084 O O . PHE A 1 142 ? 21.057 3.479 -14.515 1.00 94.81 142 PHE A O 1
ATOM 1091 N N . GLN A 1 143 ? 22.467 1.929 -13.680 1.00 94.88 143 GLN A N 1
ATOM 1092 C CA . GLN A 1 143 ? 23.369 1.879 -14.838 1.00 94.88 143 GLN A CA 1
ATOM 1093 C C . GLN A 1 143 ? 22.772 1.158 -16.056 1.00 94.88 143 GLN A C 1
ATOM 1095 O O . GLN A 1 143 ? 23.136 1.486 -17.185 1.00 94.88 143 GLN A O 1
ATOM 1100 N N . ALA A 1 144 ? 21.864 0.202 -15.854 1.00 95.38 144 ALA A N 1
ATOM 1101 C CA . ALA A 1 144 ? 21.307 -0.626 -16.923 1.00 95.38 144 ALA A CA 1
ATOM 1102 C C . ALA A 1 144 ? 20.380 0.141 -17.891 1.00 95.38 144 ALA A C 1
ATOM 1104 O O . ALA A 1 144 ? 20.139 -0.315 -19.011 1.00 95.38 144 ALA A O 1
ATOM 1105 N N . GLY A 1 145 ? 19.898 1.321 -17.489 1.00 94.62 145 GLY A N 1
ATOM 1106 C CA . GLY A 1 145 ? 19.034 2.178 -18.300 1.00 94.62 145 GLY A CA 1
ATOM 1107 C C . GLY A 1 145 ? 17.554 1.784 -18.250 1.00 94.62 145 GLY A C 1
ATOM 1108 O O . GLY A 1 145 ? 17.170 0.753 -17.701 1.00 94.62 145 GLY A O 1
ATOM 1109 N N . ASP A 1 146 ? 16.710 2.641 -18.820 1.00 95.69 146 ASP A N 1
ATOM 1110 C CA . ASP A 1 146 ? 15.253 2.578 -18.639 1.00 95.69 146 ASP A CA 1
ATOM 1111 C C . ASP A 1 146 ? 14.611 1.318 -19.226 1.00 95.69 146 ASP A C 1
ATOM 1113 O O . ASP A 1 146 ? 13.756 0.712 -18.585 1.00 95.69 146 ASP A O 1
ATOM 1117 N N . ALA A 1 147 ? 15.049 0.883 -20.412 1.00 96.19 147 ALA A N 1
ATOM 1118 C CA . ALA A 1 147 ? 14.501 -0.306 -21.065 1.00 96.19 147 ALA A CA 1
ATOM 1119 C C . ALA A 1 147 ? 14.715 -1.575 -20.223 1.00 96.19 147 ALA A C 1
ATOM 1121 O O . ALA A 1 147 ? 13.794 -2.373 -20.061 1.00 96.19 147 ALA A O 1
ATOM 1122 N N . VAL A 1 148 ? 15.905 -1.726 -19.629 1.00 97.12 148 VAL A N 1
ATOM 1123 C CA . VAL A 1 148 ? 16.206 -2.858 -18.743 1.00 97.12 148 VAL A CA 1
ATOM 1124 C C . VAL A 1 148 ? 15.405 -2.752 -17.447 1.00 97.12 148 VAL A C 1
ATOM 1126 O O . VAL A 1 148 ? 14.876 -3.756 -16.986 1.00 97.12 148 VAL A O 1
ATOM 1129 N N . CYS A 1 149 ? 15.248 -1.550 -16.881 1.00 97.00 149 CYS A N 1
ATOM 1130 C CA . CYS A 1 149 ? 14.415 -1.360 -15.690 1.00 97.00 149 CYS A CA 1
ATOM 1131 C C . CYS A 1 149 ? 12.952 -1.765 -15.946 1.00 97.00 149 CYS A C 1
ATOM 1133 O O . CYS A 1 149 ? 12.360 -2.455 -15.123 1.00 97.00 149 CYS A O 1
ATOM 1135 N N . GLN A 1 150 ? 12.390 -1.425 -17.109 1.00 95.94 150 GLN A N 1
ATOM 1136 C CA . GLN A 1 150 ? 11.038 -1.851 -17.491 1.00 95.94 150 GLN A CA 1
ATOM 1137 C C . GLN A 1 150 ? 10.922 -3.373 -17.660 1.00 95.94 150 GLN A C 1
ATOM 1139 O O . GLN A 1 150 ? 9.917 -3.961 -17.270 1.00 95.94 150 GLN A O 1
ATOM 1144 N N . GLU A 1 151 ? 11.932 -4.028 -18.242 1.00 96.94 151 GLU A N 1
ATOM 1145 C CA . GLU A 1 151 ? 11.971 -5.495 -18.330 1.00 96.94 151 GLU A CA 1
ATOM 1146 C C . GLU A 1 151 ? 12.051 -6.155 -16.951 1.00 96.94 151 GLU A C 1
ATOM 1148 O O . GLU A 1 151 ? 11.386 -7.163 -16.716 1.00 96.94 151 GLU A O 1
ATOM 1153 N N . ILE A 1 152 ? 12.822 -5.571 -16.034 1.00 97.69 152 ILE A N 1
ATOM 1154 C CA . ILE A 1 152 ? 12.959 -6.050 -14.657 1.00 97.69 152 ILE A CA 1
ATOM 1155 C C . ILE A 1 152 ? 11.661 -5.871 -13.876 1.00 97.69 152 ILE A C 1
ATOM 1157 O O . ILE A 1 152 ? 11.273 -6.797 -13.171 1.00 97.69 152 ILE A O 1
ATOM 1161 N N . ALA A 1 153 ? 10.979 -4.732 -14.026 1.00 96.81 153 ALA A N 1
ATOM 1162 C CA . ALA A 1 153 ? 9.679 -4.501 -13.403 1.00 96.81 153 ALA A CA 1
ATOM 1163 C C . ALA A 1 153 ? 8.679 -5.593 -13.816 1.00 96.81 153 ALA A C 1
ATOM 1165 O O . ALA A 1 153 ? 8.148 -6.292 -12.957 1.00 96.81 153 ALA A O 1
ATOM 1166 N N . ARG A 1 154 ? 8.538 -5.849 -15.127 1.00 96.44 154 ARG A N 1
ATOM 1167 C CA . ARG A 1 154 ? 7.671 -6.926 -15.640 1.00 96.44 154 ARG A CA 1
ATOM 1168 C C . ARG A 1 154 ? 8.071 -8.302 -15.113 1.00 96.44 154 ARG A C 1
ATOM 1170 O O . ARG A 1 154 ? 7.220 -9.076 -14.691 1.00 96.44 154 ARG A O 1
ATOM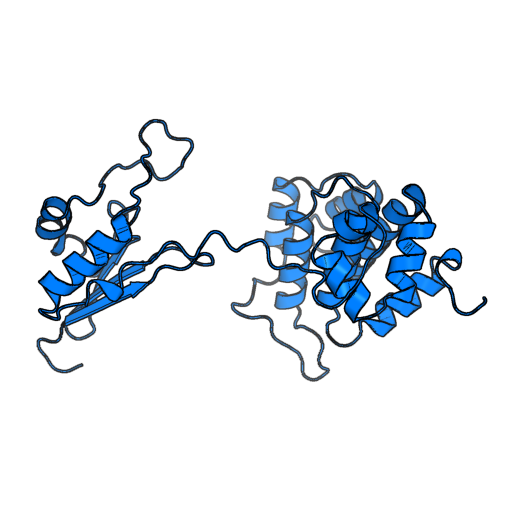 1177 N N . TRP A 1 155 ? 9.369 -8.608 -15.110 1.00 97.81 155 TRP A N 1
ATOM 1178 C CA . TRP A 1 155 ? 9.865 -9.876 -14.577 1.00 97.81 155 TRP A CA 1
ATOM 1179 C C . TRP A 1 155 ? 9.534 -10.048 -13.088 1.00 97.81 155 TRP A C 1
ATOM 1181 O O . TRP A 1 155 ? 9.107 -11.127 -12.685 1.00 97.81 155 TRP A O 1
ATOM 1191 N N . ALA A 1 156 ? 9.703 -8.999 -12.279 1.00 97.56 156 ALA A N 1
ATOM 1192 C CA . ALA A 1 156 ? 9.410 -9.026 -10.849 1.00 97.56 156 ALA A CA 1
ATOM 1193 C C . ALA A 1 156 ? 7.903 -9.167 -10.575 1.00 97.56 156 ALA A C 1
ATOM 1195 O O . ALA A 1 156 ? 7.513 -9.894 -9.666 1.00 97.56 156 ALA A O 1
ATOM 1196 N N . GLU A 1 157 ? 7.056 -8.547 -11.394 1.00 96.75 157 GLU A N 1
ATOM 1197 C CA . GLU A 1 157 ? 5.596 -8.676 -11.317 1.00 96.75 157 GLU A CA 1
ATOM 1198 C C . GLU A 1 157 ? 5.110 -10.082 -11.695 1.00 96.75 157 GLU A C 1
ATOM 1200 O O . GLU A 1 157 ? 4.249 -10.641 -11.016 1.00 96.75 157 GLU A O 1
ATOM 1205 N N . GLU A 1 158 ? 5.681 -10.691 -12.741 1.00 97.25 158 GLU A N 1
ATOM 1206 C CA . GLU A 1 158 ? 5.417 -12.097 -13.077 1.00 97.25 158 GLU A CA 1
ATOM 1207 C C . GLU A 1 158 ? 5.895 -13.034 -11.962 1.00 97.25 158 GLU A C 1
ATOM 1209 O O . GLU A 1 158 ? 5.202 -13.982 -11.596 1.00 97.25 158 GLU A O 1
ATOM 1214 N N . TRP A 1 159 ? 7.055 -12.741 -11.373 1.00 97.12 159 TRP A N 1
ATOM 1215 C CA . TRP A 1 159 ? 7.567 -13.492 -10.234 1.00 97.12 159 TRP A CA 1
ATOM 1216 C C . TRP A 1 159 ? 6.621 -13.398 -9.029 1.00 97.12 159 TRP A C 1
ATOM 1218 O O . TRP A 1 159 ? 6.302 -14.413 -8.412 1.00 97.12 159 TRP A O 1
ATOM 1228 N N . ALA A 1 160 ? 6.123 -12.196 -8.723 1.00 96.81 160 ALA A N 1
ATOM 1229 C CA . ALA A 1 160 ? 5.143 -11.954 -7.668 1.00 96.81 160 ALA A CA 1
ATOM 1230 C C . ALA A 1 160 ? 3.821 -12.699 -7.925 1.00 96.81 160 ALA A C 1
ATOM 1232 O O . ALA A 1 160 ? 3.253 -13.283 -7.002 1.00 96.81 160 ALA A O 1
ATOM 1233 N N . PHE A 1 161 ? 3.358 -12.735 -9.178 1.00 97.50 161 PHE A N 1
ATOM 1234 C CA . PHE A 1 161 ? 2.181 -13.501 -9.591 1.00 97.50 161 PHE A CA 1
ATOM 1235 C C . PHE A 1 161 ? 2.341 -15.007 -9.318 1.00 97.50 161 PHE A C 1
ATOM 1237 O O . PHE A 1 161 ? 1.432 -15.645 -8.777 1.00 97.50 161 PHE A O 1
ATOM 1244 N N . ASP A 1 162 ? 3.500 -15.577 -9.650 1.00 96.62 162 ASP A N 1
ATOM 1245 C CA . ASP A 1 162 ? 3.793 -16.988 -9.384 1.00 96.62 162 ASP A CA 1
ATOM 1246 C C . ASP A 1 162 ? 3.904 -17.267 -7.876 1.00 96.62 162 ASP A C 1
ATOM 1248 O O . ASP A 1 162 ? 3.302 -18.219 -7.366 1.00 96.62 162 ASP A O 1
ATOM 1252 N N . GLU A 1 163 ? 4.625 -16.419 -7.139 1.00 96.00 163 GLU A N 1
ATOM 1253 C CA . GLU A 1 163 ? 4.858 -16.578 -5.699 1.00 96.00 163 GLU A CA 1
ATOM 1254 C C . GLU A 1 163 ? 3.564 -16.438 -4.878 1.00 96.00 163 GLU A C 1
ATOM 1256 O O . GLU A 1 163 ? 3.389 -17.111 -3.852 1.00 96.00 163 GLU A O 1
ATOM 1261 N N . ALA A 1 164 ? 2.624 -15.615 -5.350 1.00 97.00 164 ALA A N 1
ATOM 1262 C CA . ALA A 1 164 ? 1.302 -15.450 -4.759 1.00 97.00 164 ALA A CA 1
ATOM 1263 C C . ALA A 1 164 ? 0.322 -16.593 -5.089 1.00 97.00 164 ALA A C 1
ATOM 1265 O O . ALA A 1 164 ? -0.791 -16.603 -4.568 1.00 97.00 164 ALA A O 1
ATOM 1266 N N . GLU A 1 165 ? 0.720 -17.586 -5.897 1.00 97.06 165 GLU A N 1
ATOM 1267 C CA . GLU A 1 165 ? -0.097 -18.759 -6.255 1.00 97.06 165 GLU A CA 1
ATOM 1268 C C . GLU A 1 165 ? -1.479 -18.391 -6.836 1.00 97.06 165 GLU A C 1
ATOM 1270 O O . GLU A 1 165 ? -2.507 -19.030 -6.546 1.00 97.06 165 GLU A O 1
ATOM 1275 N N . VAL A 1 166 ? -1.488 -17.342 -7.664 1.00 97.06 166 VAL A N 1
ATOM 1276 C CA . VAL A 1 166 ? -2.685 -16.779 -8.310 1.00 97.06 166 VAL A CA 1
ATOM 1277 C C . VAL A 1 166 ? -3.005 -17.483 -9.635 1.00 97.06 166 VAL A C 1
ATOM 1279 O O . VAL A 1 166 ? -4.133 -17.418 -10.126 1.00 97.06 166 VAL A O 1
ATOM 1282 N N . ALA A 1 167 ? -2.032 -18.197 -10.208 1.00 96.88 167 ALA A N 1
ATOM 1283 C CA . ALA A 1 167 ? -2.188 -18.932 -11.457 1.00 96.88 167 ALA A CA 1
ATOM 1284 C C . ALA A 1 167 ? -3.383 -19.906 -11.418 1.00 96.88 167 ALA A C 1
ATOM 1286 O O . ALA A 1 167 ? -3.621 -20.615 -10.435 1.00 96.88 167 ALA A O 1
ATOM 1287 N N . GLY A 1 168 ? -4.150 -19.949 -12.511 1.00 96.12 168 GLY A N 1
ATOM 1288 C CA . GLY A 1 168 ? -5.336 -20.802 -12.640 1.00 96.12 168 GLY A CA 1
ATOM 1289 C C . GLY A 1 168 ? -6.585 -20.316 -11.891 1.00 96.12 168 GLY A C 1
ATOM 1290 O O . GLY A 1 168 ? -7.626 -20.974 -11.970 1.00 96.12 168 GLY A O 1
ATOM 1291 N N . ARG A 1 169 ? -6.531 -19.177 -11.185 1.00 96.88 169 ARG A N 1
ATOM 1292 C CA . ARG A 1 169 ? -7.734 -18.514 -10.660 1.00 96.88 169 ARG A CA 1
ATOM 1293 C C . ARG A 1 169 ? -8.499 -17.821 -11.801 1.00 96.88 169 ARG A C 1
ATOM 1295 O O . ARG A 1 169 ? -7.882 -17.408 -12.786 1.00 96.88 169 ARG A O 1
ATOM 1302 N N . PRO A 1 170 ? -9.834 -17.674 -11.702 1.00 98.06 170 PRO A N 1
ATOM 1303 C CA . PRO A 1 170 ? -10.587 -16.884 -12.673 1.00 98.06 170 PRO A CA 1
ATOM 1304 C C . PRO A 1 170 ? -9.992 -15.478 -12.811 1.00 98.06 170 PRO A C 1
ATOM 1306 O O . PRO A 1 170 ? -9.612 -14.877 -11.809 1.00 98.06 170 PRO A O 1
ATOM 1309 N N . HIS A 1 171 ? -9.897 -14.989 -14.049 1.00 97.81 171 HIS A N 1
ATOM 1310 C CA . HIS A 1 171 ? -9.308 -13.693 -14.421 1.00 97.81 171 HIS A CA 1
ATOM 1311 C C . HIS A 1 171 ? -7.790 -13.535 -14.208 1.00 97.81 171 HIS A C 1
ATOM 1313 O O . HIS A 1 171 ? -7.215 -12.556 -14.676 1.00 97.81 171 HIS A O 1
ATOM 1319 N N . ALA A 1 172 ? -7.098 -14.503 -13.597 1.00 97.62 172 ALA A N 1
ATOM 1320 C CA . ALA A 1 172 ? -5.660 -14.389 -13.335 1.00 97.62 172 ALA A CA 1
ATOM 1321 C C . ALA A 1 172 ? -4.810 -14.339 -14.619 1.00 97.62 172 ALA A C 1
ATOM 1323 O O . ALA A 1 172 ? -3.830 -13.607 -14.676 1.00 97.62 172 ALA A O 1
ATOM 1324 N N . GLU A 1 173 ? -5.204 -15.058 -15.673 1.00 98.00 173 GLU A N 1
ATOM 1325 C CA . GLU A 1 173 ? -4.509 -15.009 -16.972 1.00 98.00 173 GLU A CA 1
ATOM 1326 C C . GLU A 1 173 ? -4.633 -13.641 -17.657 1.00 98.00 173 GLU A C 1
ATOM 1328 O O . GLU A 1 173 ? -3.709 -13.204 -18.337 1.00 98.00 173 GLU A O 1
ATOM 1333 N N . GLU A 1 174 ? -5.761 -12.948 -17.473 1.00 98.25 174 GLU A N 1
ATOM 1334 C CA . GLU A 1 174 ? -5.966 -11.597 -18.007 1.00 98.25 174 GLU A CA 1
ATOM 1335 C C . GLU A 1 174 ? -5.074 -10.591 -17.271 1.00 98.25 174 GLU A C 1
ATOM 1337 O O . GLU A 1 174 ? -4.445 -9.747 -17.907 1.00 98.25 174 GLU A O 1
ATOM 1342 N N . VAL A 1 175 ? -4.953 -10.736 -15.944 1.00 97.56 175 VAL A N 1
ATOM 1343 C CA . VAL A 1 175 ? -4.007 -9.954 -15.135 1.00 97.56 175 VAL A CA 1
ATOM 1344 C C . VAL A 1 175 ? -2.583 -10.212 -15.616 1.00 97.56 175 VAL A C 1
ATOM 1346 O O . VAL A 1 175 ? -1.886 -9.270 -15.974 1.00 97.56 175 VAL A O 1
ATOM 1349 N N . LEU A 1 176 ? -2.164 -11.477 -15.715 1.00 97.69 176 LEU A N 1
ATOM 1350 C CA . LEU A 1 176 ? -0.821 -11.844 -16.171 1.00 97.69 176 LEU A CA 1
ATOM 1351 C C . LEU A 1 176 ? -0.515 -11.321 -17.583 1.00 97.69 176 LEU A C 1
ATOM 1353 O O . LEU A 1 176 ? 0.612 -10.909 -17.860 1.00 97.69 176 LEU A O 1
ATOM 1357 N N . ALA A 1 177 ? -1.503 -11.319 -18.480 1.00 97.62 177 ALA A N 1
ATOM 1358 C CA . ALA A 1 177 ? -1.355 -10.749 -19.813 1.00 97.62 177 ALA A CA 1
ATOM 1359 C C . ALA A 1 177 ? -1.086 -9.235 -19.772 1.00 97.62 177 ALA A C 1
ATOM 1361 O O . ALA A 1 177 ? -0.201 -8.780 -20.495 1.00 97.62 177 ALA A O 1
ATOM 1362 N N . ALA A 1 178 ? -1.788 -8.487 -18.912 1.00 96.19 178 ALA A N 1
ATOM 1363 C CA . ALA A 1 178 ? -1.555 -7.054 -18.711 1.00 96.19 178 ALA A CA 1
ATOM 1364 C C . ALA A 1 178 ? -0.175 -6.769 -18.085 1.00 96.19 178 ALA A C 1
ATOM 1366 O O . ALA A 1 178 ? 0.558 -5.908 -18.573 1.00 96.19 178 ALA A O 1
ATOM 1367 N N . LEU A 1 179 ? 0.246 -7.558 -17.084 1.00 95.12 179 LEU A N 1
ATOM 1368 C CA . LEU A 1 179 ? 1.598 -7.454 -16.507 1.00 95.12 179 LEU A CA 1
ATOM 1369 C C . LEU A 1 179 ? 2.676 -7.638 -17.592 1.00 95.12 179 LEU A C 1
ATOM 1371 O O . LEU A 1 179 ? 3.613 -6.849 -17.707 1.00 95.12 179 LEU A O 1
ATOM 1375 N N . ARG A 1 180 ? 2.506 -8.646 -18.458 1.00 95.12 180 ARG A N 1
ATOM 1376 C CA . ARG A 1 180 ? 3.439 -8.959 -19.554 1.00 95.12 180 ARG A CA 1
ATOM 1377 C C . ARG A 1 180 ? 3.516 -7.891 -20.634 1.00 95.12 180 ARG A C 1
ATOM 1379 O O . ARG A 1 180 ? 4.595 -7.684 -21.193 1.00 95.12 180 ARG A O 1
ATOM 1386 N N . SER A 1 181 ? 2.403 -7.241 -20.964 1.00 93.94 181 SER A N 1
ATOM 1387 C CA . SER A 1 181 ? 2.419 -6.117 -21.904 1.00 93.94 181 SER A CA 1
ATOM 1388 C C . SER A 1 181 ? 2.999 -4.847 -21.279 1.00 93.94 181 SER A C 1
ATOM 1390 O O . SER A 1 181 ? 3.446 -3.966 -22.013 1.00 93.94 181 SER A O 1
ATOM 1392 N N . GLY A 1 182 ? 3.079 -4.789 -19.945 1.00 91.38 182 GLY A N 1
ATOM 1393 C CA . GLY A 1 182 ? 3.450 -3.590 -19.203 1.00 91.38 182 GLY A CA 1
ATOM 1394 C C . GLY A 1 182 ? 2.325 -2.558 -19.160 1.00 91.38 182 GLY A C 1
ATOM 1395 O O . GLY A 1 182 ? 2.601 -1.400 -18.861 1.00 91.38 182 GLY A O 1
ATOM 1396 N N . ASP A 1 183 ? 1.093 -2.964 -19.474 1.00 92.38 183 ASP A N 1
ATOM 1397 C CA . ASP A 1 183 ? -0.086 -2.112 -19.358 1.00 92.38 183 ASP A CA 1
ATOM 1398 C C . ASP A 1 183 ? -0.544 -2.034 -17.893 1.00 92.38 183 ASP A C 1
ATOM 1400 O O . ASP A 1 183 ? -0.213 -2.889 -17.061 1.00 92.38 183 ASP A O 1
ATOM 1404 N N . ASP A 1 184 ? -1.337 -1.015 -17.574 1.00 92.25 184 ASP A N 1
ATOM 1405 C CA . ASP A 1 184 ? -2.031 -0.954 -16.291 1.00 92.25 184 ASP A CA 1
ATOM 1406 C C . ASP A 1 184 ? -3.093 -2.057 -16.214 1.00 92.25 184 ASP A C 1
ATOM 1408 O O . ASP A 1 184 ? -3.799 -2.349 -17.185 1.00 92.25 184 ASP A O 1
ATOM 1412 N N . VAL A 1 185 ? -3.221 -2.675 -15.039 1.00 94.44 185 VAL A N 1
ATOM 1413 C CA . VAL A 1 185 ? -4.266 -3.668 -14.783 1.00 94.44 185 VAL A CA 1
ATOM 1414 C C . VAL A 1 185 ? -5.546 -2.911 -14.420 1.00 94.44 185 VAL A C 1
ATOM 1416 O O . VAL A 1 185 ? -5.546 -2.210 -13.414 1.00 94.44 185 VAL A O 1
ATOM 1419 N N . PRO A 1 186 ? -6.647 -3.026 -15.186 1.00 95.69 186 PRO A N 1
ATOM 1420 C CA . PRO A 1 186 ? -7.853 -2.251 -14.900 1.00 95.69 186 PRO A CA 1
ATOM 1421 C C . PRO A 1 186 ? -8.435 -2.568 -13.515 1.00 95.69 186 PRO A C 1
ATOM 1423 O O . PRO A 1 186 ? -8.561 -3.744 -13.172 1.00 95.69 186 PRO A O 1
ATOM 1426 N N . ASP A 1 187 ? -8.915 -1.561 -12.778 1.00 93.38 187 ASP A N 1
ATOM 1427 C CA . ASP A 1 187 ? -9.511 -1.740 -11.438 1.00 93.38 187 ASP A CA 1
ATOM 1428 C C . ASP A 1 187 ? -10.622 -2.791 -11.414 1.00 93.38 187 ASP A C 1
ATOM 1430 O O . ASP A 1 187 ? -10.715 -3.614 -10.504 1.00 93.38 187 ASP A O 1
ATOM 1434 N N . LEU A 1 188 ? -11.453 -2.818 -12.462 1.00 94.31 188 LEU A N 1
ATOM 1435 C CA . LEU A 1 188 ? -12.507 -3.820 -12.593 1.00 94.31 188 LEU A CA 1
ATOM 1436 C C . LEU A 1 188 ? -11.935 -5.244 -12.654 1.00 94.31 188 LEU A C 1
ATOM 1438 O O . LEU A 1 188 ? -12.538 -6.163 -12.102 1.00 94.31 188 LEU A O 1
ATOM 1442 N N . LEU A 1 189 ? -10.789 -5.430 -13.308 1.00 96.62 189 LEU A N 1
ATOM 1443 C CA . LEU A 1 189 ? -10.115 -6.719 -13.402 1.00 96.62 189 LEU A CA 1
ATOM 1444 C C . LEU A 1 189 ? -9.453 -7.097 -12.068 1.00 96.62 189 LEU A C 1
ATOM 1446 O O . LEU A 1 189 ? -9.583 -8.244 -11.637 1.00 96.62 189 LEU A O 1
ATOM 1450 N N . ILE A 1 190 ? -8.833 -6.133 -11.375 1.00 96.56 190 ILE A N 1
ATOM 1451 C CA . ILE A 1 190 ? -8.300 -6.317 -10.012 1.00 96.56 190 ILE A CA 1
ATOM 1452 C C . ILE A 1 190 ? -9.426 -6.754 -9.057 1.00 96.56 190 ILE A C 1
ATOM 1454 O O . ILE A 1 190 ? -9.299 -7.734 -8.318 1.00 96.56 190 ILE A O 1
ATOM 1458 N N . PHE A 1 191 ? -10.580 -6.090 -9.126 1.00 94.19 191 PHE A N 1
ATOM 1459 C CA . PHE A 1 191 ? -11.767 -6.439 -8.350 1.00 94.19 191 PHE A CA 1
ATOM 1460 C C . PHE A 1 191 ? -12.345 -7.816 -8.712 1.00 94.19 191 PHE A C 1
ATOM 1462 O O . PHE A 1 191 ? -12.839 -8.545 -7.850 1.00 94.19 191 PHE A O 1
ATOM 1469 N N . GLN A 1 192 ? -12.307 -8.198 -9.989 1.00 96.50 192 GLN A N 1
ATOM 1470 C CA . GLN A 1 192 ? -12.768 -9.512 -10.433 1.00 96.50 192 GLN A CA 1
ATOM 1471 C C . GLN A 1 192 ? -11.864 -10.636 -9.926 1.00 96.50 192 GLN A C 1
ATOM 1473 O O . GLN A 1 192 ? -12.384 -11.631 -9.417 1.00 96.50 192 GLN A O 1
ATOM 1478 N N . VAL A 1 193 ? -10.537 -10.485 -10.012 1.00 96.94 193 VAL A N 1
ATOM 1479 C CA . VAL A 1 193 ? -9.608 -11.504 -9.500 1.00 96.94 193 VAL A CA 1
ATOM 1480 C C . VAL A 1 193 ? -9.674 -11.596 -7.972 1.00 96.94 193 VAL A C 1
ATOM 1482 O O . VAL A 1 193 ? -9.705 -12.709 -7.447 1.00 96.94 193 VAL A O 1
ATOM 1485 N N . SER A 1 194 ? -9.803 -10.472 -7.252 1.00 96.38 194 SER A N 1
ATOM 1486 C CA . SER A 1 194 ? -9.816 -10.449 -5.779 1.00 96.38 194 SER A CA 1
ATOM 1487 C C . SER A 1 194 ? -10.962 -11.263 -5.169 1.00 96.38 194 SER A C 1
ATOM 1489 O O . SER A 1 194 ? -10.769 -11.934 -4.157 1.00 96.38 194 SER A O 1
ATOM 1491 N N . ARG A 1 195 ? -12.125 -11.320 -5.835 1.00 96.56 195 ARG A N 1
ATOM 1492 C CA . ARG A 1 195 ? -13.274 -12.164 -5.441 1.00 96.56 195 ARG A CA 1
ATOM 1493 C C . ARG A 1 195 ? -12.976 -13.667 -5.432 1.00 96.56 195 ARG A C 1
ATOM 1495 O O . ARG A 1 195 ? -13.767 -14.439 -4.887 1.00 96.56 195 ARG A O 1
ATOM 1502 N N . HIS A 1 196 ? -11.883 -14.089 -6.061 1.00 96.81 196 HIS A N 1
ATOM 1503 C CA . HIS A 1 196 ? -11.461 -15.485 -6.162 1.00 96.81 196 HIS A CA 1
ATOM 1504 C C . HIS A 1 196 ? -10.187 -15.803 -5.375 1.00 96.81 196 HIS A C 1
ATOM 1506 O O . HIS A 1 196 ? -9.718 -16.949 -5.420 1.00 96.81 196 HIS A O 1
ATOM 1512 N N . LEU A 1 197 ? -9.641 -14.817 -4.664 1.00 96.06 197 LEU A N 1
ATOM 1513 C CA . LEU A 1 197 ? -8.505 -14.989 -3.772 1.00 96.06 197 LEU A CA 1
ATOM 1514 C C . LEU A 1 197 ? -8.975 -15.224 -2.338 1.00 96.06 197 LEU A C 1
ATOM 1516 O O . LEU A 1 197 ? -10.118 -14.953 -1.970 1.00 96.06 197 LEU A O 1
ATOM 1520 N N . ASP A 1 198 ? -8.076 -15.780 -1.536 1.00 94.69 198 ASP A N 1
ATOM 1521 C CA . ASP A 1 198 ? -8.318 -15.952 -0.108 1.00 94.69 198 ASP A CA 1
ATOM 1522 C C . ASP A 1 198 ? -8.438 -14.566 0.553 1.00 94.69 198 ASP A C 1
ATOM 1524 O O . ASP A 1 198 ? -7.723 -13.640 0.157 1.00 94.69 198 ASP A O 1
ATOM 1528 N N . PRO A 1 199 ? -9.344 -14.399 1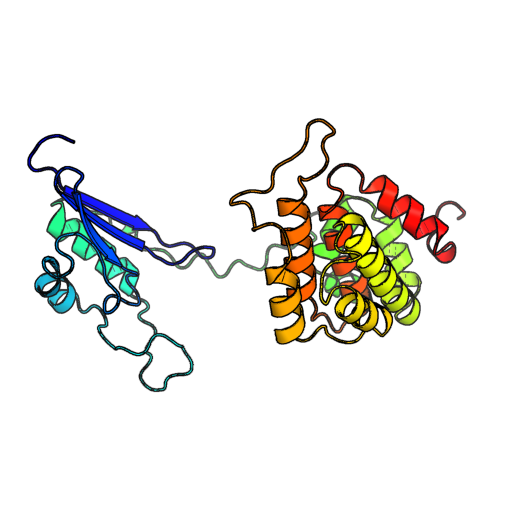.532 1.00 89.62 199 PRO A N 1
ATOM 1529 C CA . PRO A 1 199 ? -9.612 -13.101 2.136 1.00 89.62 199 PRO A CA 1
ATOM 1530 C C . PRO A 1 199 ? -8.364 -12.529 2.811 1.00 89.62 199 PRO A C 1
ATOM 1532 O O . PRO A 1 199 ? -7.584 -13.267 3.419 1.00 89.62 199 PRO A O 1
ATOM 1535 N N . ARG A 1 200 ? -8.221 -11.200 2.743 1.00 90.06 200 ARG A N 1
ATOM 1536 C CA . ARG A 1 200 ? -7.156 -10.457 3.421 1.00 90.06 200 ARG A CA 1
ATOM 1537 C C . ARG A 1 200 ? -7.190 -10.767 4.923 1.00 90.06 200 ARG A C 1
ATOM 1539 O O . ARG A 1 200 ? -8.205 -10.483 5.566 1.00 90.06 200 ARG A O 1
ATOM 1546 N N . PRO A 1 201 ? -6.121 -11.341 5.502 1.00 88.81 201 PRO A N 1
ATOM 1547 C CA . PRO A 1 201 ? -6.042 -11.476 6.944 1.00 88.81 201 PRO A CA 1
ATOM 1548 C C . PRO A 1 201 ? -5.870 -10.087 7.567 1.00 88.81 201 PRO A C 1
ATOM 1550 O O . PRO A 1 201 ? -5.281 -9.193 6.965 1.00 88.81 201 PRO A O 1
ATOM 1553 N N . MET A 1 202 ? -6.365 -9.912 8.793 1.00 83.00 202 MET A N 1
ATOM 1554 C CA . MET A 1 202 ? -6.233 -8.646 9.527 1.00 83.00 202 MET A CA 1
ATOM 1555 C C . MET A 1 202 ? -4.763 -8.240 9.725 1.00 83.00 202 MET A C 1
ATOM 1557 O O . MET A 1 202 ? -4.447 -7.060 9.740 1.00 83.00 202 MET A O 1
ATOM 1561 N N . MET A 1 203 ? -3.871 -9.224 9.856 1.00 86.56 203 MET A N 1
ATOM 1562 C CA . MET A 1 203 ? -2.422 -9.044 9.926 1.00 86.56 203 MET A CA 1
ATOM 1563 C C . MET A 1 203 ? -1.749 -10.109 9.058 1.00 86.56 203 MET A C 1
ATOM 1565 O O . MET A 1 203 ? -2.240 -11.243 9.050 1.00 86.56 203 MET A O 1
ATOM 15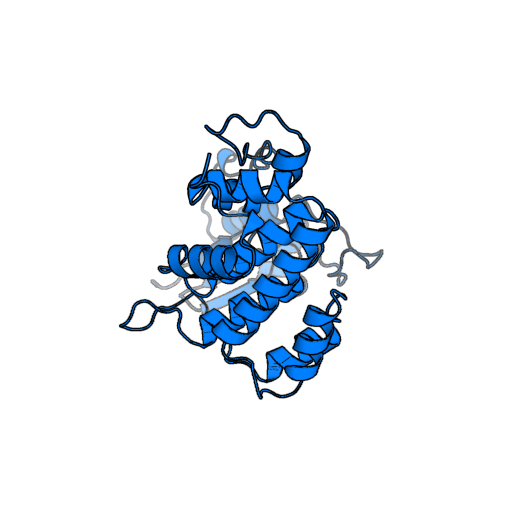69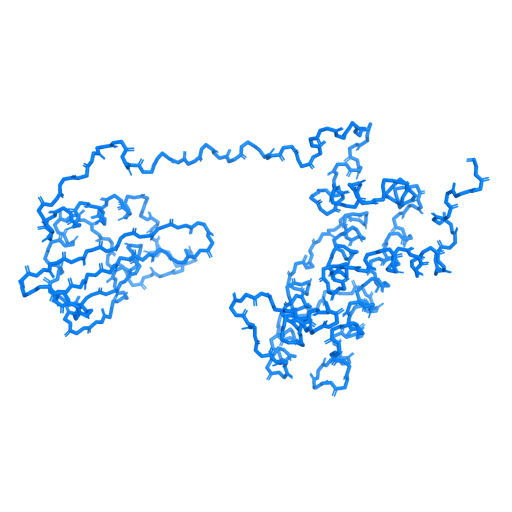 N N . PRO A 1 204 ? -0.622 -9.809 8.387 1.00 90.38 204 PRO A N 1
ATOM 1570 C CA . PRO A 1 204 ? 0.136 -10.828 7.679 1.00 90.38 204 PRO A CA 1
ATOM 1571 C C . PRO A 1 204 ? 0.540 -11.970 8.619 1.00 90.38 204 PRO A C 1
ATOM 1573 O O . PRO A 1 204 ? 1.129 -11.730 9.677 1.00 90.38 204 PRO A O 1
ATOM 1576 N N . THR A 1 205 ? 0.235 -13.214 8.252 1.00 91.88 205 THR A N 1
ATOM 1577 C CA . THR A 1 205 ? 0.606 -14.399 9.038 1.00 91.88 205 THR A CA 1
ATOM 1578 C C . THR A 1 205 ? 1.628 -15.258 8.304 1.00 91.88 205 THR A C 1
ATOM 1580 O O . THR A 1 205 ? 1.812 -15.158 7.089 1.00 91.88 205 THR A O 1
ATOM 1583 N N . ARG A 1 206 ? 2.364 -16.072 9.067 1.00 93.00 206 ARG A N 1
ATOM 1584 C CA . ARG A 1 206 ? 3.407 -16.955 8.541 1.00 93.00 206 ARG A CA 1
ATOM 1585 C C . ARG A 1 206 ? 3.098 -18.410 8.848 1.00 93.00 206 ARG A C 1
ATOM 1587 O O . ARG A 1 206 ? 2.662 -18.745 9.949 1.00 93.00 206 ARG A O 1
ATOM 1594 N N . GLU A 1 207 ? 3.380 -19.266 7.881 1.00 91.81 207 GLU A N 1
ATOM 1595 C CA . GLU A 1 207 ? 3.390 -20.713 8.025 1.00 91.81 207 GLU A CA 1
ATOM 1596 C C . GLU A 1 207 ? 4.627 -21.176 8.816 1.00 91.81 207 GLU A C 1
ATOM 1598 O O . GLU A 1 207 ? 5.563 -20.416 9.079 1.00 91.81 207 GLU A O 1
ATOM 1603 N N . ALA A 1 208 ? 4.640 -22.451 9.219 1.00 92.25 208 ALA A N 1
ATOM 1604 C CA . ALA A 1 208 ? 5.707 -23.019 10.049 1.00 92.25 208 ALA A CA 1
ATOM 1605 C C . ALA A 1 208 ? 7.097 -22.999 9.381 1.00 92.25 208 ALA A C 1
ATOM 1607 O O . ALA A 1 208 ? 8.111 -23.079 10.073 1.00 92.25 208 ALA A O 1
ATOM 1608 N N . ASP A 1 209 ? 7.151 -22.899 8.053 1.00 88.06 209 ASP A N 1
ATOM 1609 C CA . ASP A 1 209 ? 8.385 -22.790 7.272 1.00 88.06 209 ASP A CA 1
ATOM 1610 C C . ASP A 1 209 ? 8.858 -21.332 7.082 1.00 88.06 209 ASP A C 1
ATOM 1612 O O . ASP A 1 209 ? 9.857 -21.085 6.403 1.00 88.06 209 ASP A O 1
ATOM 1616 N N . GLY A 1 210 ? 8.151 -20.369 7.683 1.00 88.88 210 GLY A N 1
ATOM 1617 C CA . GLY A 1 210 ? 8.432 -18.941 7.602 1.00 88.88 210 GLY A CA 1
ATOM 1618 C C . GLY A 1 210 ? 7.820 -18.236 6.391 1.00 88.88 210 GLY A C 1
ATOM 1619 O O . GLY A 1 210 ? 7.882 -17.004 6.347 1.00 88.88 210 GLY A O 1
ATOM 1620 N N . ARG A 1 211 ? 7.210 -18.961 5.440 1.00 90.44 211 ARG A N 1
ATOM 1621 C CA . ARG A 1 211 ? 6.470 -18.363 4.317 1.00 90.44 211 ARG A CA 1
ATOM 1622 C C . ARG A 1 211 ? 5.276 -17.585 4.822 1.00 90.44 211 ARG A C 1
ATOM 1624 O O . ARG A 1 211 ? 4.689 -17.946 5.834 1.00 90.44 211 ARG A O 1
ATOM 1631 N N . LEU A 1 212 ? 4.898 -16.541 4.097 1.00 93.69 212 LEU A N 1
ATOM 1632 C CA . LEU A 1 212 ? 3.590 -15.939 4.297 1.00 93.69 212 LEU A CA 1
ATOM 1633 C C . LEU A 1 212 ? 2.501 -16.959 3.962 1.00 93.69 212 LEU A C 1
ATOM 1635 O O . LEU A 1 212 ? 2.603 -17.679 2.961 1.00 93.69 212 LEU A O 1
ATOM 1639 N N . ASP A 1 213 ? 1.458 -16.998 4.786 1.00 94.81 213 ASP A N 1
ATOM 1640 C CA . ASP A 1 213 ? 0.278 -17.789 4.461 1.00 94.81 213 ASP A CA 1
ATOM 1641 C C . ASP A 1 213 ? -0.345 -17.301 3.145 1.00 94.81 213 ASP A C 1
ATOM 1643 O O . ASP A 1 213 ? -0.101 -16.186 2.666 1.00 94.81 213 ASP A O 1
ATOM 1647 N N . ARG A 1 214 ? -1.161 -18.157 2.539 1.00 95.62 214 ARG A N 1
ATOM 1648 C CA . ARG A 1 214 ? -1.754 -17.880 1.233 1.00 95.62 214 ARG A CA 1
ATOM 1649 C C . ARG A 1 214 ? -2.611 -16.605 1.196 1.00 95.62 214 ARG A C 1
ATOM 1651 O O . ARG A 1 214 ? -2.520 -15.861 0.222 1.00 95.62 214 ARG A O 1
ATOM 1658 N N . GLY A 1 215 ? -3.392 -16.318 2.238 1.00 96.12 215 GLY A N 1
ATOM 1659 C CA . GLY A 1 215 ? -4.203 -15.100 2.326 1.00 96.12 215 GLY A CA 1
ATOM 1660 C C . GLY A 1 215 ? -3.346 -13.838 2.389 1.00 96.12 215 GLY A C 1
ATOM 1661 O O . GLY A 1 215 ? -3.613 -12.873 1.672 1.00 96.12 215 GLY A O 1
ATOM 1662 N N . SER A 1 216 ? -2.260 -13.870 3.165 1.00 95.50 216 SER A N 1
ATOM 1663 C CA . SER A 1 216 ? -1.287 -12.768 3.208 1.00 95.50 216 SER A CA 1
ATOM 1664 C C . SER A 1 216 ? -0.629 -12.521 1.852 1.00 95.50 216 SER A C 1
ATOM 1666 O O . SER A 1 216 ? -0.526 -11.374 1.423 1.00 95.50 216 SER A O 1
ATOM 1668 N N . ARG A 1 217 ? -0.227 -13.585 1.143 1.00 96.38 217 ARG A N 1
ATOM 1669 C CA . ARG A 1 217 ? 0.376 -13.460 -0.193 1.00 96.38 217 ARG A CA 1
ATOM 1670 C C . ARG A 1 217 ? -0.599 -12.884 -1.216 1.00 96.38 217 ARG A C 1
ATOM 1672 O O . ARG A 1 217 ? -0.231 -11.990 -1.968 1.00 96.38 217 ARG A O 1
ATOM 1679 N N . HIS A 1 218 ? -1.851 -13.334 -1.214 1.00 97.19 218 HIS A N 1
ATOM 1680 C CA . HIS A 1 218 ? -2.869 -12.743 -2.080 1.00 97.19 218 HIS A CA 1
ATOM 1681 C C . HIS A 1 218 ? -3.118 -11.261 -1.760 1.00 97.19 218 HIS A C 1
ATOM 1683 O O . HIS A 1 218 ? -3.259 -10.466 -2.684 1.00 97.19 218 HIS A O 1
ATOM 1689 N N . SER A 1 219 ? -3.150 -10.879 -0.476 1.00 95.50 219 SER A N 1
ATOM 1690 C CA . SER A 1 219 ? -3.334 -9.479 -0.074 1.00 95.50 219 SER A CA 1
ATOM 1691 C C . SER A 1 219 ? -2.202 -8.589 -0.585 1.00 95.50 219 SER A C 1
ATOM 1693 O O . SER A 1 219 ? -2.476 -7.568 -1.206 1.00 95.50 219 SER A O 1
ATOM 1695 N N . LEU A 1 220 ? -0.945 -8.995 -0.381 1.00 95.62 220 LEU A N 1
ATOM 1696 C CA . LEU A 1 220 ? 0.217 -8.239 -0.862 1.00 95.62 220 LEU A CA 1
ATOM 1697 C C . LEU A 1 220 ? 0.268 -8.174 -2.393 1.00 95.62 220 LEU A C 1
ATOM 1699 O O . LEU A 1 220 ? 0.626 -7.144 -2.956 1.00 95.62 220 LEU A O 1
ATOM 1703 N N . PHE A 1 221 ? -0.129 -9.249 -3.080 1.00 97.25 221 PHE A N 1
ATOM 1704 C CA . PHE A 1 221 ? -0.242 -9.237 -4.536 1.00 97.25 221 PHE A CA 1
ATOM 1705 C C . PHE A 1 221 ? -1.296 -8.231 -5.017 1.00 97.25 221 PHE A C 1
ATOM 1707 O O . PHE A 1 221 ? -1.046 -7.493 -5.964 1.00 97.25 221 PHE A O 1
ATOM 1714 N N . LEU A 1 222 ? -2.456 -8.149 -4.358 1.00 96.50 222 LEU A N 1
ATOM 1715 C CA . LEU A 1 222 ? -3.460 -7.135 -4.686 1.00 96.50 222 LEU A CA 1
ATOM 1716 C C . LEU A 1 222 ? -2.949 -5.719 -4.400 1.00 96.50 222 LEU A C 1
ATOM 1718 O O . LEU A 1 222 ? -3.165 -4.838 -5.224 1.00 96.50 222 LEU A O 1
ATOM 1722 N N . GLU A 1 223 ? -2.264 -5.484 -3.280 1.00 94.69 223 GLU A N 1
ATOM 1723 C CA . GLU A 1 223 ? -1.652 -4.178 -2.980 1.00 94.69 223 GLU A CA 1
ATOM 1724 C C . GLU A 1 223 ? -0.632 -3.772 -4.051 1.00 94.69 223 GLU A C 1
ATOM 1726 O O . GLU A 1 223 ? -0.671 -2.642 -4.531 1.00 94.69 223 GLU A O 1
ATOM 1731 N N . MET A 1 224 ? 0.203 -4.708 -4.516 1.00 95.69 224 MET A N 1
ATOM 1732 C CA . MET A 1 224 ? 1.109 -4.478 -5.645 1.00 95.69 224 MET A CA 1
ATOM 1733 C C . MET A 1 224 ? 0.357 -4.020 -6.900 1.00 95.69 224 MET A C 1
ATOM 1735 O O . MET A 1 224 ? 0.811 -3.094 -7.564 1.00 95.69 224 MET A O 1
ATOM 1739 N N . LEU A 1 225 ? -0.780 -4.647 -7.234 1.00 95.56 225 LEU A N 1
ATOM 1740 C CA . LEU A 1 225 ? -1.566 -4.260 -8.410 1.00 95.56 225 LEU A CA 1
ATOM 1741 C C . LEU A 1 225 ? -2.138 -2.840 -8.293 1.00 95.56 225 LEU A C 1
ATOM 1743 O O . LEU A 1 225 ? -2.111 -2.118 -9.284 1.00 95.56 225 LEU A O 1
ATOM 1747 N N . HIS A 1 226 ? -2.617 -2.438 -7.110 1.00 91.81 226 HIS A N 1
ATOM 1748 C CA . HIS A 1 226 ? -3.163 -1.090 -6.886 1.00 91.81 226 HIS A CA 1
ATOM 1749 C C . HIS A 1 226 ? -2.078 -0.007 -6.862 1.00 91.81 226 HIS A C 1
ATOM 1751 O O . HIS A 1 226 ? -2.321 1.114 -7.292 1.00 91.81 226 HIS A O 1
ATOM 1757 N N . ASN A 1 227 ? -0.875 -0.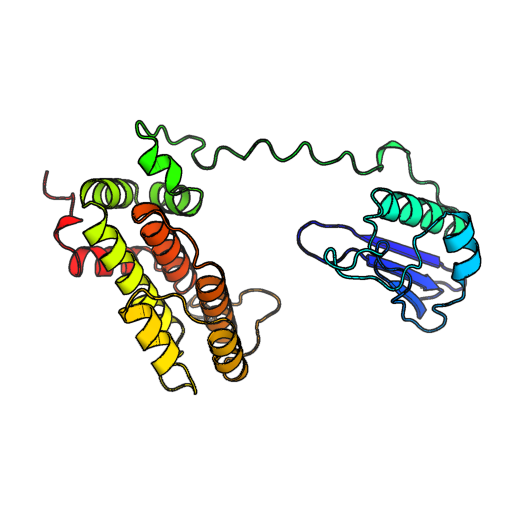342 -6.394 1.00 87.69 227 ASN A N 1
ATOM 1758 C CA . ASN A 1 227 ? 0.235 0.605 -6.286 1.00 87.69 227 ASN A CA 1
ATOM 1759 C C . ASN A 1 227 ? 1.040 0.748 -7.591 1.00 87.69 227 ASN A C 1
ATOM 1761 O O . ASN A 1 227 ? 2.077 1.415 -7.619 1.00 87.69 227 ASN A O 1
ATOM 1765 N N . ARG A 1 228 ? 0.572 0.153 -8.696 1.00 87.50 228 ARG A N 1
ATOM 1766 C CA . ARG A 1 228 ? 1.119 0.427 -10.028 1.00 87.50 228 ARG A CA 1
ATOM 1767 C C . ARG A 1 228 ? 0.767 1.858 -10.422 1.00 87.50 228 ARG A C 1
ATOM 1769 O O . ARG A 1 228 ? -0.387 2.182 -10.660 1.00 87.50 228 ARG A O 1
ATOM 1776 N N . GLY A 1 229 ? 1.771 2.717 -10.524 1.00 79.69 229 GLY A N 1
ATOM 1777 C CA . GLY A 1 229 ? 1.561 4.084 -11.015 1.00 79.69 229 GLY A CA 1
ATOM 1778 C C . GLY A 1 229 ? 2.838 4.867 -11.281 1.00 79.69 229 GLY A C 1
ATOM 1779 O O . GLY A 1 229 ? 2.793 5.992 -11.780 1.00 79.69 229 GLY A O 1
ATOM 1780 N N . ASN A 1 230 ? 3.999 4.291 -10.970 1.00 77.44 230 ASN A N 1
ATOM 1781 C CA . ASN A 1 230 ? 5.251 5.000 -11.115 1.00 77.44 230 ASN A CA 1
ATOM 1782 C C . ASN A 1 230 ? 5.683 5.060 -12.584 1.00 77.44 230 ASN A C 1
ATOM 1784 O O . ASN A 1 230 ? 6.109 4.067 -13.173 1.00 77.44 230 ASN A O 1
ATOM 1788 N N . THR A 1 231 ? 5.614 6.247 -13.184 1.00 84.62 231 THR A N 1
ATOM 1789 C CA . THR A 1 231 ? 6.031 6.444 -14.580 1.00 84.62 231 THR A CA 1
ATOM 1790 C C . THR A 1 231 ? 7.549 6.395 -14.761 1.00 84.62 231 THR A C 1
ATOM 1792 O O . THR A 1 231 ? 8.027 6.313 -15.893 1.00 84.62 231 THR A O 1
ATOM 1795 N N . HIS A 1 232 ? 8.327 6.485 -13.675 1.00 92.62 232 HIS A N 1
ATOM 1796 C CA . HIS A 1 232 ? 9.782 6.486 -13.747 1.00 92.62 232 HIS A CA 1
ATOM 1797 C C . HIS A 1 232 ? 10.336 5.044 -13.760 1.00 92.62 232 HIS A C 1
ATOM 1799 O O . HIS A 1 232 ? 10.195 4.332 -12.766 1.00 92.62 232 HIS A O 1
ATOM 1805 N N . PRO A 1 233 ? 11.031 4.599 -14.830 1.00 95.00 233 PRO A N 1
ATOM 1806 C CA . PRO A 1 233 ? 11.410 3.193 -15.013 1.00 95.00 233 PRO A CA 1
ATOM 1807 C C . PRO A 1 233 ? 12.210 2.563 -13.870 1.00 95.00 233 PRO A C 1
ATOM 1809 O O . PRO A 1 233 ? 11.940 1.429 -13.486 1.00 95.00 233 PRO A O 1
ATOM 1812 N N . LEU A 1 234 ? 13.190 3.284 -13.312 1.00 95.62 234 LEU A N 1
ATOM 1813 C CA . LEU A 1 234 ? 13.983 2.777 -12.184 1.00 95.62 234 LEU A CA 1
ATOM 1814 C C . LEU A 1 234 ? 13.128 2.605 -10.927 1.00 95.62 234 LEU A C 1
ATOM 1816 O O . LEU A 1 234 ? 13.332 1.657 -10.176 1.00 95.62 234 LEU A O 1
ATOM 1820 N N . ALA A 1 235 ? 12.191 3.523 -10.705 1.00 94.56 235 ALA A N 1
ATOM 1821 C CA . ALA A 1 235 ? 11.349 3.503 -9.525 1.00 94.56 235 ALA A CA 1
ATOM 1822 C C . ALA A 1 235 ? 10.320 2.371 -9.636 1.00 94.56 235 ALA A C 1
ATOM 1824 O O . ALA A 1 235 ? 10.266 1.536 -8.745 1.00 94.56 235 ALA A O 1
ATOM 1825 N N . ALA A 1 236 ? 9.683 2.210 -10.803 1.00 94.38 236 ALA A N 1
ATOM 1826 C CA . ALA A 1 236 ? 8.836 1.055 -11.107 1.00 94.38 236 ALA A CA 1
ATOM 1827 C C . ALA A 1 236 ? 9.562 -0.292 -10.912 1.00 94.38 236 ALA A C 1
ATOM 1829 O O . ALA A 1 236 ? 8.993 -1.231 -10.362 1.00 94.38 236 ALA A O 1
ATOM 1830 N N . ALA A 1 237 ? 10.835 -0.393 -11.315 1.00 96.88 237 ALA A N 1
ATOM 1831 C CA . ALA A 1 237 ? 11.636 -1.594 -11.074 1.00 96.88 237 ALA A CA 1
ATOM 1832 C C . ALA A 1 237 ? 11.883 -1.846 -9.576 1.00 96.88 237 ALA A C 1
ATOM 1834 O O . ALA A 1 237 ? 11.815 -2.991 -9.136 1.00 96.88 237 ALA A O 1
ATOM 1835 N N . CYS A 1 238 ? 12.163 -0.798 -8.794 1.00 96.75 238 CYS A N 1
ATOM 1836 C CA . CYS A 1 238 ? 12.349 -0.920 -7.346 1.00 96.75 238 CYS A CA 1
ATOM 1837 C C . CYS A 1 238 ? 11.033 -1.275 -6.639 1.00 96.75 238 CYS A C 1
ATOM 1839 O O . CYS A 1 238 ? 11.038 -2.181 -5.813 1.00 96.75 238 CYS A O 1
ATOM 1841 N N . ASP A 1 239 ? 9.922 -0.632 -7.005 1.00 95.19 239 ASP A N 1
ATOM 1842 C CA . ASP A 1 239 ? 8.582 -0.892 -6.466 1.00 95.19 239 ASP A CA 1
ATOM 1843 C C . ASP A 1 239 ? 8.163 -2.351 -6.720 1.00 95.19 239 ASP A C 1
ATOM 1845 O O . ASP A 1 239 ? 7.775 -3.068 -5.795 1.00 95.19 239 ASP A O 1
ATOM 1849 N N . ALA A 1 240 ? 8.340 -2.842 -7.953 1.00 96.12 240 ALA A N 1
ATOM 1850 C CA . ALA A 1 240 ? 8.047 -4.230 -8.307 1.00 96.12 240 ALA A CA 1
ATOM 1851 C C . ALA A 1 240 ? 8.940 -5.235 -7.555 1.00 96.12 240 ALA A C 1
ATOM 1853 O O . ALA A 1 240 ? 8.459 -6.272 -7.092 1.00 96.12 240 ALA A O 1
ATOM 1854 N N . LEU A 1 241 ? 10.236 -4.938 -7.394 1.00 96.94 241 LEU A N 1
ATOM 1855 C CA . LEU A 1 241 ? 11.153 -5.785 -6.624 1.00 96.94 241 LEU A CA 1
ATOM 1856 C C . LEU A 1 241 ? 10.820 -5.792 -5.128 1.00 96.94 241 LEU A C 1
ATOM 1858 O O . LEU A 1 241 ? 10.889 -6.855 -4.511 1.00 96.94 241 LEU A O 1
ATOM 1862 N N . ALA A 1 242 ? 10.443 -4.650 -4.553 1.00 95.44 242 ALA A N 1
ATOM 1863 C CA . ALA A 1 242 ? 10.024 -4.546 -3.159 1.00 95.44 242 ALA A CA 1
ATOM 1864 C C . ALA A 1 242 ? 8.741 -5.356 -2.909 1.00 95.44 242 ALA A C 1
ATOM 1866 O O . ALA A 1 242 ? 8.693 -6.164 -1.978 1.00 95.44 242 ALA A O 1
ATOM 1867 N N . ALA A 1 243 ? 7.748 -5.236 -3.795 1.00 94.44 243 ALA A N 1
ATOM 1868 C CA . ALA A 1 243 ? 6.522 -6.028 -3.734 1.00 94.44 243 ALA A CA 1
ATOM 1869 C C . ALA A 1 243 ? 6.792 -7.540 -3.855 1.00 94.44 243 ALA A C 1
ATOM 1871 O O . ALA A 1 243 ? 6.294 -8.333 -3.051 1.00 94.44 243 ALA A O 1
ATOM 1872 N N . ALA A 1 244 ? 7.640 -7.952 -4.804 1.00 96.12 244 ALA A N 1
ATOM 1873 C CA . ALA A 1 244 ? 8.062 -9.345 -4.944 1.00 96.12 244 ALA A CA 1
ATOM 1874 C C . ALA A 1 244 ? 8.812 -9.849 -3.695 1.00 96.12 244 ALA A C 1
ATOM 1876 O O . ALA A 1 244 ? 8.554 -10.951 -3.208 1.00 96.12 244 ALA A O 1
ATOM 1877 N N . ALA A 1 245 ? 9.705 -9.038 -3.121 1.00 94.94 245 ALA A N 1
ATOM 1878 C CA . ALA A 1 245 ? 10.442 -9.389 -1.910 1.00 94.94 245 ALA A CA 1
ATOM 1879 C C . ALA A 1 245 ? 9.523 -9.538 -0.685 1.00 94.94 245 ALA A C 1
ATOM 1881 O O . ALA A 1 245 ? 9.759 -10.420 0.148 1.00 94.94 245 ALA A O 1
ATOM 1882 N N . ALA A 1 246 ? 8.467 -8.724 -0.586 1.00 94.25 246 ALA A N 1
ATOM 1883 C CA . ALA A 1 246 ? 7.476 -8.811 0.483 1.00 94.25 246 ALA A CA 1
ATOM 1884 C C . ALA A 1 246 ? 6.713 -10.148 0.457 1.00 94.25 246 ALA A C 1
ATOM 1886 O O . ALA A 1 246 ? 6.455 -10.724 1.515 1.00 94.25 246 ALA A O 1
ATOM 1887 N N . LEU A 1 247 ? 6.423 -10.693 -0.731 1.00 93.12 247 LEU A N 1
ATOM 1888 C CA . LEU A 1 247 ? 5.748 -11.989 -0.892 1.00 93.12 247 LEU A CA 1
ATOM 1889 C C . LEU A 1 247 ? 6.589 -13.181 -0.413 1.00 93.12 247 LEU A C 1
ATOM 1891 O O . LEU A 1 247 ? 6.038 -14.169 0.077 1.00 93.12 247 LEU A O 1
ATOM 1895 N N . ASP A 1 248 ? 7.916 -13.073 -0.493 1.00 87.81 248 ASP A N 1
ATOM 1896 C CA . ASP A 1 248 ? 8.864 -14.105 -0.056 1.00 87.81 248 ASP A CA 1
ATOM 1897 C C . ASP A 1 248 ? 9.692 -13.642 1.145 1.00 87.81 248 ASP A C 1
ATOM 1899 O O . ASP A 1 248 ? 10.902 -13.876 1.238 1.00 87.81 248 ASP A O 1
ATOM 1903 N N . ALA A 1 249 ? 9.033 -12.945 2.077 1.00 75.62 249 ALA A N 1
ATOM 1904 C CA . ALA A 1 249 ? 9.673 -12.334 3.230 1.00 75.62 249 ALA A CA 1
ATOM 1905 C C . ALA A 1 249 ? 10.524 -13.362 4.004 1.00 75.62 249 ALA A C 1
ATOM 1907 O O . ALA A 1 249 ? 9.999 -14.270 4.647 1.00 75.62 249 ALA A O 1
ATOM 1908 N N . GLY A 1 250 ? 11.850 -13.213 3.940 1.00 75.81 250 GLY A N 1
ATOM 1909 C CA . GLY A 1 250 ? 12.837 -14.164 4.477 1.00 75.81 250 GLY A CA 1
ATOM 1910 C C . GLY A 1 250 ? 13.753 -14.794 3.421 1.00 75.81 250 GLY A C 1
ATOM 1911 O O . GLY A 1 250 ? 14.730 -15.456 3.770 1.00 75.81 250 GLY A O 1
ATOM 1912 N N . ARG A 1 251 ? 13.480 -14.567 2.134 1.00 85.88 251 ARG A N 1
ATOM 1913 C CA . ARG A 1 251 ? 14.255 -15.099 1.005 1.00 85.88 251 ARG A CA 1
ATOM 1914 C C . ARG A 1 251 ? 14.519 -14.057 -0.086 1.00 85.88 251 ARG A C 1
ATOM 1916 O O . ARG A 1 251 ? 14.775 -14.414 -1.229 1.00 85.88 251 ARG A O 1
ATOM 1923 N N . VAL A 1 252 ? 14.617 -12.778 0.283 1.00 92.25 252 VAL A N 1
ATOM 1924 C CA . VAL A 1 252 ? 15.026 -11.686 -0.627 1.00 92.25 252 VAL A CA 1
ATOM 1925 C C . VAL A 1 252 ? 16.310 -12.008 -1.414 1.00 92.25 252 VAL A C 1
ATOM 1927 O O . VAL A 1 252 ? 16.408 -11.743 -2.608 1.00 92.25 252 VAL A O 1
ATOM 1930 N N . HIS A 1 253 ? 17.267 -12.710 -0.798 1.00 92.94 253 HIS A N 1
ATOM 1931 C CA . HIS A 1 253 ? 18.486 -13.159 -1.478 1.00 92.94 253 HIS A CA 1
ATOM 1932 C C . HIS A 1 253 ? 18.225 -14.124 -2.645 1.00 92.94 253 HIS A C 1
ATOM 1934 O O . HIS A 1 253 ? 18.977 -14.114 -3.618 1.00 92.94 253 HIS A O 1
ATOM 1940 N N . ARG A 1 254 ? 17.172 -14.951 -2.572 1.00 93.94 254 ARG A N 1
ATOM 1941 C CA . ARG A 1 254 ? 16.753 -15.831 -3.670 1.00 93.94 254 ARG A CA 1
ATOM 1942 C C . ARG A 1 254 ? 16.216 -15.004 -4.832 1.00 93.94 254 ARG A C 1
ATOM 1944 O O . ARG A 1 254 ? 16.666 -15.223 -5.951 1.00 93.94 254 ARG A O 1
ATOM 1951 N N . LEU A 1 255 ? 15.334 -14.039 -4.558 1.00 95.69 255 LEU A N 1
ATOM 1952 C CA . LEU A 1 255 ? 14.827 -13.109 -5.570 1.00 95.69 255 LEU A CA 1
ATOM 1953 C C . LEU A 1 255 ? 15.987 -12.389 -6.271 1.00 95.69 255 LEU A C 1
ATOM 1955 O O . LEU A 1 255 ? 16.073 -12.406 -7.495 1.00 95.69 255 LEU A O 1
ATOM 1959 N N . HIS A 1 256 ? 16.938 -11.841 -5.510 1.00 95.81 256 HIS A N 1
ATOM 1960 C CA . HIS A 1 256 ? 18.097 -11.139 -6.073 1.00 95.81 256 HIS A CA 1
ATOM 1961 C C . HIS A 1 256 ? 19.013 -12.065 -6.890 1.00 95.81 256 HIS A C 1
ATOM 1963 O O . HIS A 1 256 ? 19.577 -11.646 -7.904 1.00 95.81 256 HIS A O 1
ATOM 1969 N N . ALA A 1 257 ? 19.187 -13.320 -6.466 1.00 95.25 257 ALA A N 1
ATOM 1970 C CA . ALA A 1 257 ? 19.965 -14.307 -7.212 1.00 95.25 257 ALA A CA 1
ATOM 1971 C C . ALA A 1 257 ? 19.270 -14.703 -8.526 1.00 95.25 257 ALA A C 1
ATOM 1973 O O . ALA A 1 257 ? 19.923 -14.776 -9.569 1.00 95.25 257 ALA A O 1
ATOM 1974 N N . ASP A 1 258 ? 17.954 -14.916 -8.494 1.00 96.81 258 ASP A N 1
ATOM 1975 C CA . ASP A 1 258 ? 17.149 -15.222 -9.678 1.00 96.81 258 ASP A CA 1
ATOM 1976 C C . ASP A 1 258 ? 17.104 -14.038 -10.653 1.00 96.81 258 ASP A C 1
ATOM 1978 O O . ASP A 1 258 ? 17.229 -14.243 -11.866 1.00 96.81 258 ASP A O 1
ATOM 1982 N N . LEU A 1 259 ? 17.046 -12.810 -10.132 1.00 97.50 259 LEU A N 1
ATOM 1983 C CA . LEU A 1 259 ? 17.140 -11.583 -10.916 1.00 97.50 259 LEU A CA 1
ATOM 1984 C C . LEU A 1 259 ? 18.486 -11.505 -11.646 1.00 97.50 259 LEU A C 1
ATOM 1986 O O . LEU A 1 259 ? 18.508 -11.401 -12.868 1.00 97.50 259 LEU A O 1
ATOM 1990 N N . ARG A 1 260 ? 19.619 -11.632 -10.943 1.00 97.31 260 ARG A N 1
ATOM 1991 C CA . ARG A 1 260 ? 20.956 -11.586 -11.575 1.00 97.31 260 ARG A CA 1
ATOM 1992 C C . ARG A 1 260 ? 21.186 -12.721 -12.571 1.00 97.31 260 ARG A C 1
ATOM 1994 O O . ARG A 1 260 ? 21.839 -12.526 -13.591 1.00 97.31 260 ARG A O 1
ATOM 2001 N N . ARG A 1 261 ? 20.624 -13.904 -12.308 1.00 97.12 261 ARG A N 1
ATOM 2002 C CA . ARG A 1 261 ? 20.652 -15.035 -13.246 1.00 97.12 261 ARG A CA 1
ATOM 2003 C C . ARG A 1 261 ? 19.873 -14.736 -14.530 1.00 97.12 261 ARG A C 1
ATOM 2005 O O . ARG A 1 261 ? 20.280 -15.192 -15.595 1.00 97.12 261 ARG A O 1
ATOM 2012 N N . THR A 1 262 ? 18.772 -13.996 -14.422 1.00 97.94 262 THR A N 1
ATOM 2013 C CA . THR A 1 262 ? 17.919 -13.611 -15.558 1.00 97.94 262 THR A CA 1
ATOM 2014 C C . THR A 1 262 ? 18.476 -12.401 -16.312 1.00 97.94 262 THR A C 1
ATOM 2016 O O . THR A 1 262 ? 18.406 -12.365 -17.538 1.00 97.94 262 THR A O 1
ATOM 2019 N N . PHE A 1 263 ? 19.104 -11.461 -15.599 1.00 97.56 263 PHE A N 1
ATOM 2020 C CA . PHE A 1 263 ? 19.705 -10.234 -16.125 1.00 97.56 263 PHE A CA 1
ATOM 2021 C C . PHE A 1 263 ? 21.206 -10.174 -15.780 1.00 97.56 263 PHE A C 1
ATOM 2023 O O . PHE A 1 263 ? 21.602 -9.449 -14.861 1.00 97.56 263 PHE A O 1
ATOM 2030 N N . PRO A 1 264 ? 22.075 -10.914 -16.502 1.00 96.62 264 PRO A N 1
ATOM 2031 C CA . PRO A 1 264 ? 23.502 -11.014 -16.180 1.00 96.62 264 PRO A CA 1
ATOM 2032 C C . PRO A 1 264 ? 24.255 -9.679 -16.187 1.00 96.62 264 PRO A C 1
ATOM 2034 O O . PRO A 1 264 ? 25.284 -9.554 -15.533 1.00 96.62 264 PRO A O 1
ATOM 2037 N N . GLN A 1 265 ? 23.746 -8.662 -16.890 1.00 95.69 265 GLN A N 1
ATOM 2038 C CA . GLN A 1 265 ? 24.292 -7.302 -16.861 1.00 95.69 265 GLN A CA 1
ATOM 2039 C C . GLN A 1 265 ? 24.227 -6.638 -15.474 1.00 95.69 265 GLN A C 1
ATOM 2041 O O . GLN A 1 265 ? 24.896 -5.631 -15.262 1.00 95.69 265 GLN A O 1
ATOM 2046 N N . LEU A 1 266 ? 23.437 -7.182 -14.541 1.00 96.25 266 LEU A N 1
ATOM 2047 C CA . LEU A 1 266 ? 23.366 -6.718 -13.153 1.00 96.25 266 LEU A CA 1
ATOM 2048 C C . LEU A 1 266 ? 24.423 -7.363 -12.245 1.00 96.25 266 LEU A C 1
ATOM 2050 O O . LEU A 1 266 ? 24.507 -7.027 -11.060 1.00 96.25 266 LEU A O 1
ATOM 2054 N N . ASP A 1 267 ? 25.201 -8.321 -12.754 1.00 93.19 267 ASP A N 1
ATOM 2055 C CA . ASP A 1 267 ? 26.249 -8.966 -11.974 1.00 93.19 267 ASP A CA 1
ATOM 2056 C C . ASP A 1 267 ? 27.480 -8.055 -11.871 1.00 93.19 267 ASP A C 1
ATOM 2058 O O . ASP A 1 267 ? 28.319 -7.970 -12.768 1.00 93.19 267 ASP A O 1
ATOM 2062 N N . THR A 1 268 ? 27.583 -7.348 -10.747 1.00 82.38 268 THR A N 1
ATOM 2063 C CA . THR A 1 268 ? 28.690 -6.428 -10.465 1.00 82.38 268 THR A CA 1
ATOM 2064 C C . THR A 1 268 ? 29.915 -7.121 -9.870 1.00 82.38 268 THR A C 1
ATOM 2066 O O . THR A 1 268 ? 30.886 -6.443 -9.548 1.00 82.38 268 THR A O 1
ATOM 2069 N N . THR A 1 269 ? 29.907 -8.447 -9.684 1.00 77.00 269 THR A N 1
ATOM 2070 C CA . THR A 1 269 ? 31.022 -9.164 -9.029 1.00 77.00 269 THR A CA 1
ATOM 2071 C C . THR A 1 269 ? 32.278 -9.309 -9.903 1.00 77.00 269 THR A C 1
ATOM 2073 O O . THR A 1 269 ? 33.293 -9.833 -9.444 1.00 77.00 269 THR A O 1
ATOM 2076 N N . GLY A 1 270 ? 32.241 -8.814 -11.145 1.00 57.53 270 GLY A N 1
ATOM 2077 C CA . GLY A 1 270 ? 33.326 -8.922 -12.124 1.00 57.53 270 GLY A CA 1
ATOM 2078 C C . GLY A 1 270 ? 34.249 -7.705 -12.294 1.00 57.53 270 GLY A C 1
ATOM 2079 O O . GLY A 1 270 ? 35.095 -7.749 -13.194 1.00 57.53 270 GLY A O 1
ATOM 2080 N N . HIS A 1 271 ? 34.110 -6.629 -11.508 1.00 45.66 271 HIS A N 1
ATOM 2081 C CA . HIS A 1 271 ? 34.908 -5.395 -11.655 1.00 45.66 271 HIS A CA 1
ATOM 2082 C C . HIS A 1 271 ? 35.582 -4.936 -10.362 1.00 45.66 271 HIS A C 1
ATOM 2084 O O . HIS A 1 271 ? 34.894 -4.853 -9.323 1.00 45.66 271 HIS A O 1
#